Protein AF-0000000080384161 (afdb_homodimer)

Solvent-accessible surface area (backbone atoms only — not comparable to full-atom values): 14374 Å² total; per-residue (Å²): 112,65,66,37,54,42,48,25,54,22,51,51,21,43,42,47,21,49,26,33,59,56,46,48,35,52,51,49,22,56,41,52,68,46,85,49,68,69,53,42,54,48,43,41,50,53,46,50,50,42,45,64,69,40,24,46,54,19,44,53,45,25,50,54,30,48,52,51,49,39,71,76,42,58,71,51,76,77,35,58,31,48,53,53,39,50,52,51,51,53,52,49,50,50,50,53,50,51,50,52,52,50,51,52,32,50,62,69,69,61,67,84,67,54,36,68,58,29,55,60,60,41,45,51,60,56,54,48,50,52,53,41,40,40,33,73,55,54,46,85,80,112,65,67,37,54,42,49,24,53,23,50,51,21,43,42,47,21,47,26,34,59,55,45,48,36,51,51,48,22,53,42,52,67,48,86,49,70,68,53,41,54,49,44,40,51,53,48,51,49,43,46,64,68,40,23,47,54,20,46,52,45,25,50,55,31,48,53,51,49,39,70,76,42,58,72,52,76,78,36,58,29,49,54,54,38,51,52,50,52,53,53,50,51,50,50,54,51,50,50,52,52,50,51,53,33,50,64,67,72,60,66,84,66,54,36,67,58,30,55,58,59,41,46,50,58,56,53,49,50,51,52,41,39,40,32,74,55,55,46,87,82

Structure (mmCIF, N/CA/C/O backbone):
data_AF-0000000080384161-model_v1
#
loop_
_entity.id
_entity.type
_entity.pdbx_description
1 polymer 'Protoporphyrinogen IX oxidase'
#
loop_
_atom_site.group_PDB
_atom_site.id
_atom_site.type_symbol
_atom_site.label_atom_id
_atom_site.label_alt_id
_atom_site.label_comp_id
_atom_site.label_asym_id
_atom_site.label_entity_id
_atom_site.label_seq_id
_atom_site.pdbx_PDB_ins_code
_atom_site.Cartn_x
_atom_site.Cartn_y
_atom_site.Cartn_z
_atom_site.occupancy
_atom_site.B_iso_or_equiv
_atom_site.auth_seq_id
_atom_site.auth_comp_id
_atom_site.auth_asym_id
_atom_site.auth_atom_id
_atom_site.pdbx_PDB_model_num
ATOM 1 N N . MET A 1 1 ? 0.208 -16.938 -21.891 1 91.38 1 MET A N 1
ATOM 2 C CA . MET A 1 1 ? 1.104 -15.828 -21.594 1 91.38 1 MET A CA 1
ATOM 3 C C . MET A 1 1 ? 0.316 -14.586 -21.172 1 91.38 1 MET A C 1
ATOM 5 O O . MET A 1 1 ? 0.666 -13.922 -20.203 1 91.38 1 MET A O 1
ATOM 9 N N . LEU A 1 2 ? -0.81 -14.398 -21.828 1 96.75 2 LEU A N 1
ATOM 10 C CA . LEU A 1 2 ? -1.633 -13.227 -21.547 1 96.75 2 LEU A CA 1
ATOM 11 C C . LEU A 1 2 ? -2.162 -13.273 -20.109 1 96.75 2 LEU A C 1
ATOM 13 O O . LEU A 1 2 ? -2.168 -12.25 -19.422 1 96.75 2 LEU A O 1
ATOM 17 N N . TYR A 1 3 ? -2.604 -14.398 -19.641 1 98.12 3 TYR A N 1
ATOM 18 C CA . TYR A 1 3 ? -3.133 -14.555 -18.297 1 98.12 3 TYR A CA 1
ATOM 19 C C . TYR A 1 3 ? -2.131 -14.062 -17.25 1 98.12 3 TYR A C 1
ATOM 21 O O . TYR A 1 3 ? -2.494 -13.32 -16.328 1 98.12 3 TYR A O 1
ATOM 29 N N . LEU A 1 4 ? -0.89 -14.375 -17.391 1 98.31 4 LEU A N 1
ATOM 30 C CA . LEU A 1 4 ? 0.129 -14.023 -16.422 1 98.31 4 LEU A CA 1
ATOM 31 C C . LEU A 1 4 ? 0.395 -12.516 -16.422 1 98.31 4 LEU A C 1
ATOM 33 O O . LEU A 1 4 ? 0.64 -11.922 -15.375 1 98.31 4 LEU A O 1
ATOM 37 N N . TRP A 1 5 ? 0.35 -11.945 -17.594 1 98.44 5 TRP A N 1
ATOM 38 C CA . TRP A 1 5 ? 0.55 -10.5 -17.703 1 98.44 5 TRP A CA 1
ATOM 39 C C . TRP A 1 5 ? -0.597 -9.742 -17.031 1 98.44 5 TRP A C 1
ATOM 41 O O . TRP A 1 5 ? -0.373 -8.766 -16.312 1 98.44 5 TRP A O 1
ATOM 51 N N . ILE A 1 6 ? -1.819 -10.172 -17.281 1 98.81 6 ILE A N 1
ATOM 52 C CA . ILE A 1 6 ? -2.975 -9.539 -16.672 1 98.81 6 ILE A CA 1
ATOM 53 C C . ILE A 1 6 ? -2.947 -9.766 -15.156 1 98.81 6 ILE A C 1
ATOM 55 O O . ILE A 1 6 ? -3.303 -8.883 -14.383 1 98.81 6 ILE A O 1
ATOM 59 N N . LYS A 1 7 ? -2.5 -10.953 -14.75 1 98.81 7 LYS A N 1
ATOM 60 C CA . LYS A 1 7 ? -2.355 -11.25 -13.328 1 98.81 7 LYS A CA 1
ATOM 61 C C . LYS A 1 7 ? -1.356 -10.305 -12.672 1 98.81 7 LYS A C 1
ATOM 63 O O . LYS A 1 7 ? -1.607 -9.797 -11.578 1 98.81 7 LYS A O 1
ATOM 68 N N . ALA A 1 8 ? -0.26 -10.07 -13.344 1 98.81 8 ALA A N 1
ATOM 69 C CA . ALA A 1 8 ? 0.738 -9.141 -12.812 1 98.81 8 ALA A CA 1
ATOM 70 C C . ALA A 1 8 ? 0.154 -7.742 -12.648 1 98.81 8 ALA A C 1
ATOM 72 O O . ALA A 1 8 ? 0.325 -7.105 -11.609 1 98.81 8 ALA A O 1
ATOM 73 N N . LEU A 1 9 ? -0.537 -7.273 -13.656 1 98.88 9 LEU A N 1
ATOM 74 C CA . LEU A 1 9 ? -1.128 -5.941 -13.609 1 98.88 9 LEU A CA 1
ATOM 75 C C . LEU A 1 9 ? -2.213 -5.871 -12.539 1 98.88 9 LEU A C 1
ATOM 77 O O . LEU A 1 9 ? -2.367 -4.844 -11.867 1 98.88 9 LEU A O 1
ATOM 81 N N . HIS A 1 10 ? -2.977 -7 -12.359 1 98.94 10 HIS A N 1
ATOM 82 C CA . HIS A 1 10 ? -3.967 -7.078 -11.289 1 98.94 10 HIS A CA 1
ATOM 83 C C . HIS A 1 10 ? -3.312 -6.945 -9.922 1 98.94 10 HIS A C 1
ATOM 85 O O . HIS A 1 10 ? -3.777 -6.176 -9.078 1 98.94 10 HIS A O 1
ATOM 91 N N . ILE A 1 11 ? -2.219 -7.582 -9.695 1 98.94 11 ILE A N 1
ATOM 92 C CA . ILE A 1 11 ? -1.526 -7.555 -8.414 1 98.94 11 ILE A CA 1
ATOM 93 C C . ILE A 1 11 ? -0.98 -6.156 -8.141 1 98.94 11 ILE A C 1
ATOM 95 O O . ILE A 1 11 ? -1.102 -5.637 -7.031 1 98.94 11 ILE A O 1
ATOM 99 N N . VAL A 1 12 ? -0.416 -5.531 -9.156 1 98.88 12 VAL A N 1
ATOM 100 C CA . VAL A 1 12 ? 0.081 -4.168 -9 1 98.88 12 VAL A CA 1
ATOM 101 C C . VAL A 1 12 ? -1.062 -3.244 -8.586 1 98.88 12 VAL A C 1
ATOM 103 O O . VAL A 1 12 ? -0.917 -2.443 -7.656 1 98.88 12 VAL A O 1
ATOM 106 N N . SER A 1 13 ? -2.209 -3.355 -9.289 1 98.88 13 SER A N 1
ATOM 107 C CA . SER A 1 13 ? -3.348 -2.494 -8.984 1 98.88 13 SER A CA 1
ATOM 108 C C . SER A 1 13 ? -3.877 -2.748 -7.578 1 98.88 13 SER A C 1
ATOM 110 O O . SER A 1 13 ? -4.297 -1.815 -6.891 1 98.88 13 SER A O 1
ATOM 112 N N . VAL A 1 14 ? -3.84 -4.027 -7.148 1 98.88 14 VAL A N 1
ATOM 113 C CA . VAL A 1 14 ? -4.293 -4.375 -5.805 1 98.88 14 VAL A CA 1
ATOM 114 C C . VAL A 1 14 ? -3.369 -3.742 -4.77 1 98.88 14 VAL A C 1
ATOM 116 O O . VAL A 1 14 ? -3.836 -3.189 -3.77 1 98.88 14 VAL A O 1
ATOM 119 N N . VAL A 1 15 ? -2.082 -3.777 -4.973 1 98.81 15 VAL A N 1
ATOM 120 C CA . VAL A 1 15 ? -1.129 -3.191 -4.039 1 98.81 15 VAL A CA 1
ATOM 121 C C . VAL A 1 15 ? -1.359 -1.685 -3.939 1 98.81 15 VAL A C 1
ATOM 123 O O . VAL A 1 15 ? -1.369 -1.121 -2.844 1 98.81 15 VAL A O 1
ATOM 126 N N . CYS A 1 16 ? -1.589 -1.049 -5.074 1 98.69 16 CYS A N 1
ATOM 127 C CA . CYS A 1 16 ? -1.845 0.387 -5.082 1 98.69 16 CYS A CA 1
ATOM 128 C C . CYS A 1 16 ? -3.154 0.709 -4.371 1 98.69 16 CYS A C 1
ATOM 130 O O . CYS A 1 16 ? -3.238 1.689 -3.629 1 98.69 16 CYS A O 1
ATOM 132 N N . TRP A 1 17 ? -4.156 -0.101 -4.621 1 98.88 17 TRP A N 1
ATOM 133 C CA . TRP A 1 17 ? -5.438 0.104 -3.955 1 98.88 17 TRP A CA 1
ATOM 134 C C . TRP A 1 17 ? -5.289 -0.016 -2.441 1 98.88 17 TRP A C 1
ATOM 136 O O . TRP A 1 17 ? -5.766 0.843 -1.694 1 98.88 17 TRP A O 1
ATOM 146 N N . PHE A 1 18 ? -4.594 -0.984 -1.96 1 98.88 18 PHE A N 1
ATOM 147 C CA . PHE A 1 18 ? -4.422 -1.194 -0.528 1 98.88 18 PHE A CA 1
ATOM 148 C C . PHE A 1 18 ? -3.553 -0.099 0.08 1 98.88 18 PHE A C 1
ATOM 150 O O . PHE A 1 18 ? -3.75 0.288 1.233 1 98.88 18 PHE A O 1
ATOM 157 N N . ALA A 1 19 ? -2.586 0.418 -0.711 1 98.38 19 ALA A N 1
ATOM 158 C CA . ALA A 1 19 ? -1.813 1.556 -0.216 1 98.38 19 ALA A CA 1
ATOM 159 C C . ALA A 1 19 ? -2.729 2.721 0.152 1 98.38 19 ALA A C 1
ATOM 161 O O . ALA A 1 19 ? -2.561 3.34 1.206 1 98.38 19 ALA A O 1
ATOM 162 N N . GLY A 1 20 ? -3.693 2.947 -0.729 1 98.62 20 GLY A N 1
ATOM 163 C CA . GLY A 1 20 ? -4.664 3.986 -0.426 1 98.62 20 GLY A CA 1
ATOM 164 C C . GLY A 1 20 ? -5.566 3.639 0.744 1 98.62 20 GLY A C 1
ATOM 165 O O . GLY A 1 20 ? -5.855 4.492 1.585 1 98.62 20 GLY A O 1
ATOM 166 N N . LEU A 1 21 ? -5.969 2.441 0.828 1 98.81 21 LEU A N 1
ATOM 167 C CA . LEU A 1 21 ? -6.902 1.981 1.853 1 98.81 21 LEU A CA 1
ATOM 168 C C . LEU A 1 21 ? -6.25 2.004 3.23 1 98.81 21 LEU A C 1
ATOM 170 O O . LEU A 1 21 ? -6.934 2.146 4.246 1 98.81 21 LEU A O 1
ATOM 174 N N . PHE A 1 22 ? -4.945 1.861 3.25 1 98.69 22 PHE A N 1
ATOM 175 C CA . PHE A 1 22 ? -4.219 1.944 4.512 1 98.69 22 PHE A CA 1
ATOM 176 C C . PHE A 1 22 ? -3.93 3.395 4.875 1 98.69 22 PHE A C 1
ATOM 178 O O . PHE A 1 22 ? -3.957 3.762 6.051 1 98.69 22 PHE A O 1
ATOM 185 N N . TYR A 1 23 ? -3.717 4.188 3.893 1 98.75 23 TYR A N 1
ATOM 186 C CA . TYR A 1 23 ? -3.266 5.566 4.059 1 98.75 23 TYR A CA 1
ATOM 187 C C . TYR A 1 23 ? -4.422 6.473 4.461 1 98.75 23 TYR A C 1
ATOM 189 O O . TYR A 1 23 ? -4.309 7.25 5.41 1 98.75 23 TYR A O 1
ATOM 197 N N . LEU A 1 24 ? -5.535 6.348 3.875 1 98.88 24 LEU A N 1
ATOM 198 C CA . LEU A 1 24 ? -6.617 7.32 4 1 98.88 24 LEU A CA 1
ATOM 199 C C . LEU A 1 24 ? -7.176 7.328 5.418 1 98.88 24 LEU A C 1
ATOM 201 O O . LEU A 1 24 ? -7.273 8.383 6.047 1 98.88 24 LEU A O 1
ATOM 205 N N . PRO A 1 25 ? -7.516 6.184 5.977 1 98.75 25 PRO A N 1
ATOM 206 C CA . PRO A 1 25 ? -8.039 6.23 7.348 1 98.75 25 PRO A CA 1
ATOM 207 C C . PRO A 1 25 ? -7.008 6.738 8.352 1 98.75 25 PRO A C 1
ATOM 209 O O . PRO A 1 25 ? -7.375 7.309 9.383 1 98.75 25 PRO A O 1
ATOM 212 N N . ARG A 1 26 ? -5.785 6.539 8.07 1 98.62 26 ARG A N 1
ATOM 213 C CA . ARG A 1 26 ? -4.758 7.105 8.938 1 98.62 26 ARG A CA 1
ATOM 214 C C . ARG A 1 26 ? -4.77 8.625 8.883 1 98.62 26 ARG A C 1
ATOM 216 O O . ARG A 1 26 ? -4.543 9.289 9.898 1 98.62 26 ARG A O 1
ATOM 223 N N . LEU A 1 27 ? -4.977 9.148 7.711 1 98.81 27 LEU A N 1
ATOM 224 C CA . LEU A 1 27 ? -5.156 10.594 7.617 1 98.81 27 LEU A CA 1
ATOM 225 C C . LEU A 1 27 ? -6.355 11.039 8.445 1 98.81 27 LEU A C 1
ATOM 227 O O . LEU A 1 27 ? -6.316 12.102 9.078 1 98.81 27 LEU A O 1
ATOM 231 N N . PHE A 1 28 ? -7.434 10.234 8.43 1 98.88 28 PHE A N 1
ATOM 232 C CA . PHE A 1 28 ? -8.602 10.562 9.234 1 98.88 28 PHE A CA 1
ATOM 233 C C . PHE A 1 28 ? -8.242 10.672 10.711 1 98.88 28 PHE A C 1
ATOM 235 O O . PHE A 1 28 ? -8.758 11.531 11.422 1 98.88 28 PHE A O 1
ATOM 242 N N . VAL A 1 29 ? -7.398 9.812 11.156 1 98.75 29 VAL A N 1
ATOM 243 C CA . VAL A 1 29 ? -6.961 9.82 12.555 1 98.75 29 VAL A CA 1
ATOM 244 C C . VAL A 1 29 ? -6.344 11.18 12.891 1 98.75 29 VAL A C 1
ATOM 246 O O . VAL A 1 29 ? -6.758 11.836 13.844 1 98.75 29 VAL A O 1
ATOM 249 N N . TYR A 1 30 ? -5.426 11.617 12.07 1 98.5 30 TYR A N 1
ATOM 250 C CA . TYR A 1 30 ? -4.719 12.859 12.344 1 98.5 30 TYR A CA 1
ATOM 251 C C . TYR A 1 30 ? -5.637 14.062 12.133 1 98.5 30 TYR A C 1
ATOM 253 O O . TYR A 1 30 ? -5.523 15.062 12.844 1 98.5 30 TYR A O 1
ATOM 261 N N . HIS A 1 31 ? -6.465 13.922 11.156 1 98.56 31 HIS A N 1
ATOM 262 C CA . HIS A 1 31 ? -7.449 14.969 10.938 1 98.56 31 HIS A CA 1
ATOM 263 C C . HIS A 1 31 ? -8.359 15.141 12.148 1 98.56 31 HIS A C 1
ATOM 265 O O . HIS A 1 31 ? -8.633 16.266 12.578 1 98.56 31 HIS A O 1
ATOM 271 N N . ALA A 1 32 ? -8.766 14.125 12.727 1 98.38 32 ALA A N 1
ATOM 272 C CA . ALA A 1 32 ? -9.648 14.141 13.891 1 98.38 32 ALA A CA 1
ATOM 273 C C . ALA A 1 32 ? -8.93 14.688 15.117 1 98.38 32 ALA A C 1
ATOM 275 O O . ALA A 1 32 ? -9.57 15.211 16.031 1 98.38 32 ALA A O 1
ATOM 276 N N . GLN A 1 33 ? -7.629 14.57 15.109 1 97.62 33 GLN A N 1
ATOM 277 C CA . GLN A 1 33 ? -6.828 15.062 16.219 1 97.62 33 GLN A CA 1
ATOM 278 C C . GLN A 1 33 ? -6.531 16.547 16.062 1 97.62 33 GLN A C 1
ATOM 280 O O . GLN A 1 33 ? -6.039 17.188 17 1 97.62 33 GLN A O 1
ATOM 285 N N . SER A 1 34 ? -6.777 17.047 14.906 1 95.94 34 SER A N 1
ATOM 286 C CA . SER A 1 34 ? -6.398 18.422 14.602 1 95.94 34 SER A CA 1
ATOM 287 C C . SER A 1 34 ? -7.438 19.422 15.117 1 95.94 34 SER A C 1
ATOM 289 O O . SER A 1 34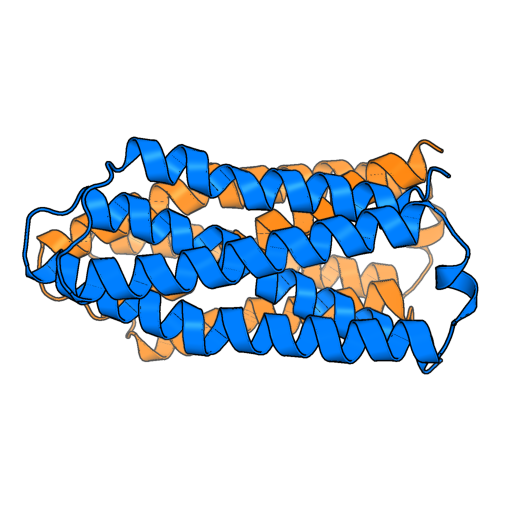 ? -8.641 19.219 14.922 1 95.94 34 SER A O 1
ATOM 291 N N . GLU A 1 35 ? -6.93 20.484 15.727 1 93.19 35 GLU A N 1
ATOM 292 C CA . GLU A 1 35 ? -7.82 21.531 16.25 1 93.19 35 GLU A CA 1
ATOM 293 C C . GLU A 1 35 ? -7.637 22.844 15.484 1 93.19 35 GLU A C 1
ATOM 295 O O . GLU A 1 35 ? -8.477 23.734 15.57 1 93.19 35 GLU A O 1
ATOM 300 N N . ASP A 1 36 ? -6.605 22.906 14.773 1 94.94 36 ASP A N 1
ATOM 301 C CA . ASP A 1 36 ? -6.312 24.141 14.047 1 94.94 36 ASP A CA 1
ATOM 302 C C . ASP A 1 36 ? -6.824 24.062 12.609 1 94.94 36 ASP A C 1
ATOM 304 O O . ASP A 1 36 ? -6.824 22.984 12 1 94.94 36 ASP A O 1
ATOM 308 N N . THR A 1 37 ? -7.141 25.234 12.031 1 95.19 37 THR A N 1
ATOM 309 C CA . THR A 1 37 ? -7.754 25.312 10.719 1 95.19 37 THR A CA 1
ATOM 310 C C . THR A 1 37 ? -6.758 24.938 9.625 1 95.19 37 THR A C 1
ATOM 312 O O . THR A 1 37 ? -7.117 24.266 8.656 1 95.19 37 THR A O 1
ATOM 315 N N . VAL A 1 38 ? -5.547 25.297 9.797 1 95.31 38 VAL A N 1
ATOM 316 C CA . VAL A 1 38 ? -4.523 25.047 8.781 1 95.31 38 VAL A CA 1
ATOM 317 C C . VAL A 1 38 ? -4.336 23.547 8.586 1 95.31 38 VAL A C 1
ATOM 319 O O . VAL A 1 38 ? -4.293 23.078 7.445 1 95.31 38 VAL A O 1
ATOM 322 N N . SER A 1 39 ? -4.246 22.812 9.664 1 95.81 39 SER A N 1
ATOM 323 C CA . SER A 1 39 ? -4.094 21.359 9.578 1 95.81 39 SER A CA 1
ATOM 324 C C . SER A 1 39 ? -5.324 20.703 8.953 1 95.81 39 SER A C 1
ATOM 326 O O . SER A 1 39 ? -5.203 19.828 8.094 1 95.81 39 SER A O 1
ATOM 328 N N . ARG A 1 40 ? -6.469 21.188 9.375 1 97.44 40 ARG A N 1
ATOM 329 C CA . ARG A 1 40 ? -7.715 20.609 8.898 1 97.44 40 ARG A CA 1
ATOM 330 C C . ARG A 1 40 ? -7.867 20.797 7.391 1 97.44 40 ARG A C 1
ATOM 332 O O . ARG A 1 40 ? -8.258 19.875 6.676 1 97.44 40 ARG A O 1
ATOM 339 N N . GLU A 1 41 ? -7.59 21.906 6.922 1 96.81 41 GLU A N 1
ATOM 340 C CA . GLU A 1 41 ? -7.684 22.188 5.492 1 96.81 41 GLU A CA 1
ATOM 341 C C . GLU A 1 41 ? -6.66 21.375 4.699 1 96.81 41 GLU A C 1
ATOM 343 O O . GLU A 1 41 ? -6.965 20.875 3.617 1 96.81 41 GLU A O 1
ATOM 348 N N . ARG A 1 42 ? -5.512 21.25 5.254 1 96.94 42 ARG A N 1
ATOM 349 C CA . ARG A 1 42 ? -4.457 20.469 4.609 1 96.94 42 ARG A CA 1
ATOM 350 C C . ARG A 1 42 ? -4.852 19 4.496 1 96.94 42 ARG A C 1
ATOM 352 O O . ARG A 1 42 ? -4.707 18.406 3.434 1 96.94 42 ARG A O 1
ATOM 359 N N . PHE A 1 43 ? -5.359 18.469 5.574 1 98.44 43 PHE A N 1
ATOM 360 C CA . PHE A 1 43 ? -5.766 17.078 5.555 1 98.44 43 PHE A CA 1
ATOM 361 C C . PHE A 1 43 ? -6.918 16.859 4.586 1 98.44 43 PHE A C 1
ATOM 363 O O . PHE A 1 43 ? -6.98 15.828 3.904 1 98.44 43 PHE A O 1
ATOM 370 N N . ALA A 1 44 ? -7.832 17.781 4.496 1 98.69 44 ALA A N 1
ATOM 371 C CA . ALA A 1 44 ? -8.93 17.656 3.543 1 98.69 44 ALA A CA 1
ATOM 372 C C . ALA A 1 44 ? -8.406 17.562 2.113 1 98.69 44 ALA A C 1
ATOM 374 O O . ALA A 1 44 ? -8.898 16.75 1.323 1 98.69 44 ALA A O 1
ATOM 375 N N . VAL A 1 45 ? -7.422 18.328 1.813 1 98.31 45 VAL A N 1
ATOM 376 C CA . VAL A 1 45 ? -6.824 18.297 0.482 1 98.31 45 VAL A CA 1
ATOM 377 C C . VAL A 1 45 ? -6.113 16.969 0.256 1 98.31 45 VAL A C 1
ATOM 379 O O . VAL A 1 45 ? -6.293 16.328 -0.783 1 98.31 45 VAL A O 1
ATOM 382 N N . MET A 1 46 ? -5.32 16.578 1.239 1 98.56 46 MET A N 1
ATOM 383 C CA . MET A 1 46 ? -4.586 15.32 1.133 1 98.56 46 MET A CA 1
ATOM 384 C C . MET A 1 46 ? -5.539 14.148 0.922 1 98.56 46 MET A C 1
ATOM 386 O O . MET A 1 46 ? -5.297 13.297 0.069 1 98.56 46 MET A O 1
ATOM 390 N N . GLU A 1 47 ? -6.609 14.148 1.697 1 98.88 47 GLU A N 1
ATOM 391 C CA . GLU A 1 47 ? -7.582 13.062 1.643 1 98.88 47 GLU A CA 1
ATOM 392 C C . GLU A 1 47 ? -8.273 13.008 0.281 1 98.88 47 GLU A C 1
ATOM 394 O O . GLU A 1 47 ? -8.406 11.93 -0.31 1 98.88 47 GLU A O 1
ATOM 399 N N . ARG A 1 48 ? -8.656 14.117 -0.223 1 98.88 48 ARG A N 1
ATOM 400 C CA . ARG A 1 48 ? -9.344 14.188 -1.511 1 98.88 48 ARG A CA 1
ATOM 401 C C . ARG A 1 48 ? -8.422 13.734 -2.643 1 98.88 48 ARG A C 1
ATOM 403 O O . ARG A 1 48 ? -8.82 12.938 -3.496 1 98.88 48 ARG A O 1
ATOM 410 N N . LYS A 1 49 ? -7.227 14.211 -2.654 1 98.69 49 LYS A N 1
ATOM 411 C CA . LYS A 1 49 ? -6.277 13.859 -3.707 1 98.69 49 LYS A CA 1
ATOM 412 C C . LYS A 1 49 ? -5.949 12.367 -3.674 1 98.69 49 LYS A C 1
ATOM 414 O O . LYS A 1 49 ? -5.863 11.727 -4.723 1 98.69 49 LYS A O 1
ATOM 419 N N . LEU A 1 50 ? -5.793 11.867 -2.48 1 98.69 50 LEU A N 1
ATOM 420 C CA . LEU A 1 50 ? -5.5 10.445 -2.336 1 98.69 50 LEU A CA 1
ATOM 421 C C . LEU A 1 50 ? -6.668 9.594 -2.832 1 98.69 50 LEU A C 1
ATOM 423 O O . LEU A 1 50 ? -6.477 8.68 -3.637 1 98.69 50 LEU A O 1
ATOM 427 N N . TYR A 1 51 ? -7.891 9.898 -2.381 1 98.88 51 TYR A N 1
ATOM 428 C CA . TYR A 1 51 ? -9.078 9.109 -2.697 1 98.88 51 TYR A CA 1
ATOM 429 C C . TYR A 1 51 ? -9.359 9.125 -4.195 1 98.88 51 TYR A C 1
ATOM 431 O O . TYR A 1 51 ? -9.562 8.078 -4.805 1 98.88 51 TYR A O 1
ATOM 439 N N . ARG A 1 52 ? -9.289 10.273 -4.809 1 98.56 52 ARG A N 1
ATOM 440 C CA . ARG A 1 52 ? -9.68 10.438 -6.203 1 98.56 52 ARG A CA 1
ATOM 441 C C . ARG A 1 52 ? -8.523 10.117 -7.141 1 98.56 52 ARG A C 1
ATOM 443 O O . ARG A 1 52 ? -8.734 9.586 -8.234 1 98.56 52 ARG A O 1
ATOM 450 N N . GLY A 1 53 ? -7.359 10.43 -6.754 1 97.88 53 GLY A N 1
ATOM 451 C CA . GLY A 1 53 ? -6.207 10.352 -7.637 1 97.88 53 GLY A CA 1
ATOM 452 C C . GLY A 1 53 ? -5.523 9 -7.605 1 97.88 53 GLY A C 1
ATOM 453 O O . GLY A 1 53 ? -4.848 8.609 -8.562 1 97.88 53 GLY A O 1
ATOM 454 N N . ILE A 1 54 ? -5.676 8.281 -6.492 1 97.25 54 ILE A N 1
ATOM 455 C CA . ILE A 1 54 ? -4.93 7.031 -6.375 1 97.25 54 ILE A CA 1
ATOM 456 C C . ILE A 1 54 ? -5.879 5.891 -6.012 1 97.25 54 ILE A C 1
ATOM 458 O O . ILE A 1 54 ? -6.016 4.926 -6.766 1 97.25 54 ILE A O 1
ATOM 462 N N . MET A 1 55 ? -6.605 5.984 -4.926 1 98.56 55 MET A N 1
ATOM 463 C CA . MET A 1 55 ? -7.406 4.902 -4.359 1 98.56 55 MET A CA 1
ATOM 464 C C . MET A 1 55 ? -8.477 4.441 -5.34 1 98.56 55 MET A C 1
ATOM 466 O O . MET A 1 55 ? -8.594 3.25 -5.625 1 98.56 55 MET A O 1
ATOM 470 N N . THR A 1 56 ? -9.219 5.414 -5.906 1 98.88 56 THR A N 1
ATOM 471 C CA . THR A 1 56 ? -10.336 5.059 -6.777 1 98.88 56 THR A CA 1
ATOM 472 C C . THR A 1 56 ? -9.828 4.512 -8.109 1 98.88 56 THR A C 1
ATOM 474 O O . THR A 1 56 ? -10.273 3.459 -8.562 1 98.88 56 THR A O 1
ATOM 477 N N . PRO A 1 57 ? -8.875 5.16 -8.789 1 98.88 57 PRO A N 1
ATOM 478 C CA . PRO A 1 57 ? -8.367 4.562 -10.023 1 98.88 57 PRO A CA 1
ATOM 479 C C . PRO A 1 57 ? -7.758 3.18 -9.797 1 98.88 57 PRO A C 1
ATOM 481 O O . PRO A 1 57 ? -7.898 2.295 -10.648 1 98.88 57 PRO A O 1
ATOM 484 N N . ALA A 1 58 ? -7.098 2.975 -8.719 1 98.88 58 ALA A N 1
ATOM 485 C CA . ALA A 1 58 ? -6.512 1.668 -8.43 1 98.88 58 ALA A CA 1
ATOM 486 C C . ALA A 1 58 ? -7.598 0.618 -8.211 1 98.88 58 ALA A C 1
ATOM 488 O O . ALA A 1 58 ? -7.457 -0.529 -8.641 1 98.88 58 ALA A O 1
ATOM 489 N N . MET A 1 59 ? -8.68 0.996 -7.52 1 98.94 59 MET A N 1
ATOM 490 C CA . MET A 1 59 ? -9.812 0.091 -7.363 1 98.94 59 MET A CA 1
ATOM 491 C C . MET A 1 59 ? -10.367 -0.329 -8.719 1 98.94 59 MET A C 1
ATOM 493 O O . MET A 1 59 ? -10.578 -1.518 -8.969 1 98.94 59 MET A O 1
ATOM 497 N N . ILE A 1 60 ? -10.602 0.685 -9.555 1 98.94 60 ILE A N 1
ATOM 498 C CA . ILE A 1 60 ? -11.156 0.421 -10.883 1 98.94 60 ILE A CA 1
ATOM 499 C C . ILE A 1 60 ? -10.242 -0.521 -11.648 1 98.94 60 ILE A C 1
ATOM 501 O O . ILE A 1 60 ? -10.695 -1.502 -12.242 1 98.94 60 ILE A O 1
ATOM 505 N N . ALA A 1 61 ? -8.93 -0.248 -11.664 1 98.94 61 ALA A N 1
ATOM 506 C CA . ALA A 1 61 ? -7.969 -1.117 -12.336 1 98.94 61 ALA A CA 1
ATOM 507 C C . ALA A 1 61 ? -8.023 -2.535 -11.773 1 98.94 61 ALA A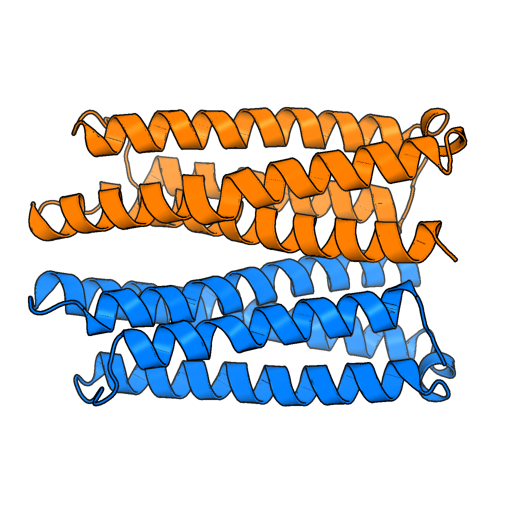 C 1
ATOM 509 O O . ALA A 1 61 ? -7.969 -3.51 -12.531 1 98.94 61 ALA A O 1
ATOM 510 N N . THR A 1 62 ? -8.125 -2.668 -10.461 1 98.94 62 THR A N 1
ATOM 511 C CA . THR A 1 62 ? -8.211 -3.971 -9.812 1 98.94 62 THR A CA 1
ATOM 512 C C . THR A 1 62 ? -9.406 -4.758 -10.336 1 98.94 62 THR A C 1
ATOM 514 O O . THR A 1 62 ? -9.281 -5.941 -10.672 1 98.94 62 THR A O 1
ATOM 517 N N . PHE A 1 63 ? -10.523 -4.094 -10.453 1 98.94 63 PHE A N 1
ATOM 518 C CA . PHE A 1 63 ? -11.734 -4.754 -10.945 1 98.94 63 PHE A CA 1
ATOM 519 C C . PHE A 1 63 ? -11.586 -5.121 -12.414 1 98.94 63 PHE A C 1
ATOM 521 O O . PHE A 1 63 ? -11.938 -6.234 -12.82 1 98.94 63 PHE A O 1
ATOM 528 N N . VAL A 1 64 ? -11.094 -4.168 -13.242 1 98.88 64 VAL A N 1
ATOM 529 C CA . VAL A 1 64 ? -10.938 -4.41 -14.672 1 98.88 64 VAL A CA 1
ATOM 530 C C . VAL A 1 64 ? -10.039 -5.629 -14.891 1 98.88 64 VAL A C 1
ATOM 532 O O . VAL A 1 64 ? -10.422 -6.566 -15.594 1 98.88 64 VAL A O 1
ATOM 535 N N . PHE A 1 65 ? -8.906 -5.68 -14.273 1 98.88 65 PHE A N 1
ATOM 536 C CA . PHE A 1 65 ? -7.98 -6.789 -14.477 1 98.88 65 PHE A CA 1
ATOM 537 C C . PHE A 1 65 ? -8.5 -8.055 -13.812 1 98.88 65 PHE A C 1
ATOM 539 O O . PHE A 1 65 ? -8.297 -9.164 -14.32 1 98.88 65 PHE A O 1
ATOM 546 N N . GLY A 1 66 ? -9.172 -7.953 -12.641 1 98.69 66 GLY A N 1
ATOM 547 C CA . GLY A 1 66 ? -9.758 -9.117 -11.992 1 98.69 66 GLY A CA 1
ATOM 548 C C . GLY A 1 66 ? -10.82 -9.797 -12.828 1 98.69 66 GLY A C 1
ATOM 549 O O . GLY A 1 66 ? -10.812 -11.016 -12.992 1 98.69 66 GLY A O 1
ATOM 550 N N . ILE A 1 67 ? -11.711 -8.992 -13.344 1 98.62 67 ILE A N 1
ATOM 551 C CA . ILE A 1 67 ? -12.766 -9.516 -14.203 1 98.62 67 ILE A CA 1
ATOM 552 C C . ILE A 1 67 ? -12.156 -10.133 -15.461 1 98.62 67 ILE A C 1
ATOM 554 O O . ILE A 1 67 ? -12.594 -11.195 -15.914 1 98.62 67 ILE A O 1
ATOM 558 N N . TRP A 1 68 ? -11.141 -9.422 -16.016 1 98.75 68 TRP A N 1
ATOM 559 C CA . TRP A 1 68 ? -10.438 -9.945 -17.188 1 98.75 68 TRP A CA 1
ATOM 560 C C . TRP A 1 68 ? -9.812 -11.305 -16.875 1 98.75 68 TRP A C 1
ATOM 562 O O . TRP A 1 68 ? -9.883 -12.227 -17.703 1 98.75 68 TRP A O 1
ATOM 572 N N . LEU A 1 69 ? -9.266 -11.57 -15.719 1 98.69 69 LEU A N 1
ATOM 573 C CA . LEU A 1 69 ? -8.688 -12.844 -15.312 1 98.69 69 LEU A CA 1
ATOM 574 C C . LEU A 1 69 ? -9.75 -13.938 -15.234 1 98.69 69 LEU A C 1
ATOM 576 O O . LEU A 1 69 ? -9.516 -15.07 -15.664 1 98.69 69 LEU A O 1
ATOM 580 N N . ILE A 1 70 ? -10.883 -13.602 -14.703 1 98.12 70 ILE A N 1
ATOM 581 C CA . ILE A 1 70 ? -11.977 -14.555 -14.602 1 98.12 70 ILE A CA 1
ATOM 582 C C . ILE A 1 70 ? -12.445 -14.953 -16 1 98.12 70 ILE A C 1
ATOM 584 O O . ILE A 1 70 ? -12.734 -16.125 -16.25 1 98.12 70 ILE A O 1
ATOM 588 N N . ALA A 1 71 ? -12.508 -13.969 -16.906 1 98.38 71 ALA A N 1
ATOM 589 C CA . ALA A 1 71 ? -12.906 -14.242 -18.281 1 98.38 71 ALA A CA 1
ATOM 590 C C . ALA A 1 71 ? -11.914 -15.188 -18.969 1 98.38 71 ALA A C 1
ATOM 592 O O . ALA A 1 71 ? -12.305 -16.031 -19.781 1 98.38 71 ALA A O 1
ATOM 593 N N . LEU A 1 72 ? -10.672 -15.016 -18.672 1 97.81 72 LEU A N 1
ATOM 594 C CA . LEU A 1 72 ? -9.633 -15.844 -19.281 1 97.81 72 LEU A CA 1
ATOM 595 C C . LEU A 1 72 ? -9.609 -17.234 -18.641 1 97.81 72 LEU A C 1
ATOM 597 O O . LEU A 1 72 ? -9.148 -18.188 -19.25 1 97.81 72 LEU A O 1
ATOM 601 N N . SER A 1 73 ? -10.062 -17.359 -17.406 1 97.12 73 SER A N 1
ATOM 602 C CA . SER A 1 73 ? -10.094 -18.625 -16.688 1 97.12 73 SER A CA 1
ATOM 603 C C . SER A 1 73 ? -11.383 -18.766 -15.875 1 97.12 73 SER A C 1
ATOM 605 O O . SER A 1 73 ? -11.344 -18.797 -14.641 1 97.12 73 SER A O 1
ATOM 607 N N . PRO A 1 74 ? -12.469 -19.016 -16.562 1 96.56 74 PRO A N 1
ATOM 608 C CA . PRO A 1 74 ? -13.773 -19.031 -15.906 1 96.56 74 PRO A CA 1
ATOM 609 C C . PRO A 1 74 ? -13.898 -20.172 -14.883 1 96.56 74 PRO A C 1
ATOM 611 O O . PRO A 1 74 ? -14.758 -20.109 -14 1 96.56 74 PRO A O 1
ATOM 614 N N . GLY A 1 75 ? -13.109 -21.188 -14.93 1 94.69 75 GLY A N 1
ATOM 615 C CA . GLY A 1 75 ? -13.109 -22.312 -14 1 94.69 75 GLY A CA 1
ATOM 616 C C . GLY A 1 75 ? -12.891 -21.891 -12.562 1 94.69 75 GLY A C 1
ATOM 617 O O . GLY A 1 75 ? -13.289 -22.594 -11.633 1 94.69 75 GLY A O 1
ATOM 618 N N . TRP A 1 76 ? -12.227 -20.797 -12.375 1 93.56 76 TRP A N 1
ATOM 619 C CA . TRP A 1 76 ? -12 -20.297 -11.023 1 93.56 76 TRP A CA 1
ATOM 620 C C . TRP A 1 76 ? -13.32 -20.047 -10.305 1 93.56 76 TRP A C 1
ATOM 622 O O . TRP A 1 76 ? -13.398 -20.156 -9.078 1 93.56 76 TRP A O 1
ATOM 632 N N . MET A 1 77 ? -14.398 -19.781 -11.023 1 95.94 77 MET A N 1
ATOM 633 C CA . MET A 1 77 ? -15.68 -19.438 -10.422 1 95.94 77 MET A CA 1
ATOM 634 C C . MET A 1 77 ? -16.359 -20.672 -9.836 1 95.94 77 MET A C 1
ATOM 636 O O . MET A 1 77 ? -17.359 -20.547 -9.109 1 95.94 77 MET A O 1
ATOM 640 N N . SER A 1 78 ? -15.844 -21.812 -10.047 1 96.31 78 SER A N 1
ATOM 641 C CA . SER A 1 78 ? -16.406 -23.031 -9.484 1 96.31 78 SER A CA 1
ATOM 642 C C . SER A 1 78 ? -15.742 -23.391 -8.148 1 96.31 78 SER A C 1
ATOM 644 O O . SER A 1 78 ? -16.141 -24.344 -7.492 1 96.31 78 SER A O 1
ATOM 646 N N . GLN A 1 79 ? -14.805 -22.594 -7.746 1 96.56 79 GLN A N 1
ATOM 647 C CA . GLN A 1 79 ? -14.039 -22.875 -6.539 1 96.56 79 GLN A CA 1
ATOM 648 C C . GLN A 1 79 ? -14.555 -22.062 -5.352 1 96.56 79 GLN A C 1
ATOM 650 O O . GLN A 1 79 ? -14.844 -20.875 -5.48 1 96.56 79 GLN A O 1
ATOM 655 N N . GLY A 1 80 ? -14.664 -22.625 -4.199 1 97.5 80 GLY A N 1
ATOM 656 C CA . GLY A 1 80 ? -15.164 -21.969 -2.998 1 97.5 80 GLY A CA 1
ATOM 657 C C . GLY A 1 80 ? -14.312 -20.797 -2.555 1 97.5 80 GLY A C 1
ATOM 658 O O . GLY A 1 80 ? -14.836 -19.75 -2.174 1 97.5 80 GLY A O 1
ATOM 659 N N . TRP A 1 81 ? -12.969 -21.016 -2.551 1 97.5 81 TRP A N 1
ATOM 660 C CA . TRP A 1 81 ? -12.078 -19.938 -2.113 1 97.5 81 TRP A CA 1
ATOM 661 C C . TRP A 1 81 ? -12.266 -18.688 -2.969 1 97.5 81 TRP A C 1
ATOM 663 O O . TRP A 1 81 ? -12.125 -17.562 -2.479 1 97.5 81 TRP A O 1
ATOM 673 N N . MET A 1 82 ? -12.562 -18.812 -4.266 1 98.06 82 MET A N 1
ATOM 674 C CA . MET A 1 82 ? -12.805 -17.672 -5.148 1 98.06 82 MET A CA 1
ATOM 675 C C . MET A 1 82 ? -14.062 -16.922 -4.734 1 98.06 82 MET A C 1
ATOM 677 O O . MET A 1 82 ? -14.07 -15.688 -4.699 1 98.06 82 MET A O 1
ATOM 681 N N . HIS A 1 83 ? -15.109 -17.625 -4.348 1 98.44 83 HIS A N 1
ATOM 682 C CA . HIS A 1 83 ? -16.3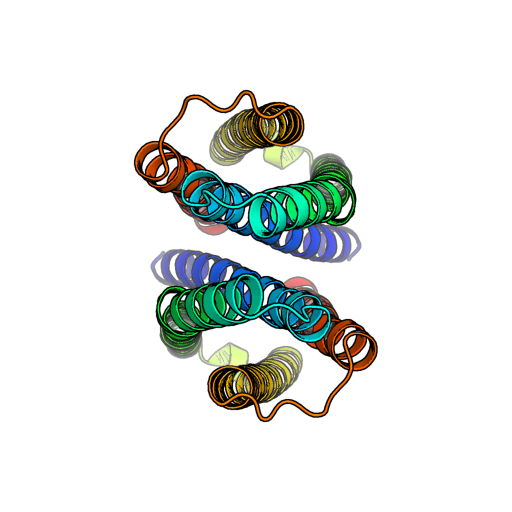28 -16.984 -3.875 1 98.44 83 HIS A CA 1
ATOM 683 C C . HIS A 1 83 ? -16.078 -16.219 -2.576 1 98.44 83 HIS A C 1
ATOM 685 O O . HIS A 1 83 ? -16.594 -15.109 -2.395 1 98.44 83 HIS A O 1
ATOM 691 N N . ALA A 1 84 ? -15.383 -16.844 -1.706 1 98.56 84 ALA A N 1
ATOM 692 C CA . ALA A 1 84 ? -15.047 -16.172 -0.449 1 98.56 84 ALA A CA 1
ATOM 693 C C . ALA A 1 84 ? -14.242 -14.906 -0.697 1 98.56 84 ALA A C 1
ATOM 695 O O . ALA A 1 84 ? -14.531 -13.859 -0.117 1 98.56 84 ALA A O 1
ATOM 696 N N . LYS A 1 85 ? -13.281 -15.094 -1.573 1 98.62 85 LYS A N 1
ATOM 697 C CA . LYS A 1 85 ? -12.461 -13.93 -1.9 1 98.62 85 LYS A CA 1
ATOM 698 C C . LYS A 1 85 ? -13.297 -12.812 -2.512 1 98.62 85 LYS A C 1
ATOM 700 O O . LYS A 1 85 ? -13.172 -11.648 -2.127 1 98.62 85 LYS A O 1
ATOM 705 N N . LEU A 1 86 ? -14.141 -13.109 -3.41 1 98.44 86 LEU A N 1
ATOM 706 C CA . LEU A 1 86 ? -14.961 -12.102 -4.074 1 98.44 86 LEU A CA 1
ATOM 707 C C . LEU A 1 86 ? -15.906 -11.43 -3.082 1 98.44 86 LEU A C 1
ATOM 709 O O . LEU A 1 86 ? -16.156 -10.227 -3.176 1 98.44 86 LEU A O 1
ATOM 713 N N . THR A 1 87 ? -16.453 -12.133 -2.158 1 98.75 87 THR A N 1
ATOM 714 C CA . THR A 1 87 ? -17.297 -11.555 -1.115 1 98.75 87 THR A CA 1
ATOM 715 C C . THR A 1 87 ? -16.516 -10.523 -0.304 1 98.75 87 THR A C 1
ATOM 717 O O . THR A 1 87 ? -17.016 -9.422 -0.052 1 98.75 87 THR A O 1
ATOM 720 N N . LEU A 1 88 ? -15.273 -10.875 0.05 1 98.81 88 LEU A N 1
ATOM 721 C CA . LEU A 1 88 ? -14.438 -9.953 0.808 1 98.81 88 LEU A CA 1
ATOM 722 C C . LEU A 1 88 ? -14.102 -8.711 -0.018 1 98.81 88 LEU A C 1
ATOM 724 O O . LEU A 1 88 ? -14.031 -7.605 0.52 1 98.81 88 LEU A O 1
ATOM 728 N N . VAL A 1 89 ? -13.914 -8.914 -1.334 1 98.75 89 VAL A N 1
ATOM 729 C CA . VAL A 1 89 ? -13.625 -7.789 -2.221 1 98.75 89 VAL A CA 1
ATOM 730 C C . VAL A 1 89 ? -14.836 -6.863 -2.289 1 98.75 89 VAL A C 1
ATOM 732 O O . VAL A 1 89 ? -14.688 -5.641 -2.318 1 98.75 89 VAL A O 1
ATOM 735 N N . ILE A 1 90 ? -16.062 -7.363 -2.297 1 98.62 90 ILE A N 1
ATOM 736 C CA . ILE A 1 90 ? -17.281 -6.559 -2.293 1 98.62 90 ILE A CA 1
ATOM 737 C C . ILE A 1 90 ? -17.375 -5.773 -0.985 1 98.62 90 ILE A C 1
ATOM 739 O O . ILE A 1 90 ? -17.703 -4.582 -0.989 1 98.62 90 ILE A O 1
ATOM 743 N N . LEU A 1 91 ? -17.078 -6.422 0.136 1 98.81 91 LEU A N 1
ATOM 744 C CA . LEU A 1 91 ? -17.078 -5.746 1.429 1 98.81 91 LEU A CA 1
ATOM 745 C C . LEU A 1 91 ? -16.016 -4.645 1.462 1 98.81 91 LEU A C 1
ATOM 747 O O . LEU A 1 91 ? -16.281 -3.555 1.979 1 98.81 91 LEU A O 1
ATOM 751 N N . LEU A 1 92 ? -14.883 -4.957 0.904 1 98.88 92 LEU A N 1
ATOM 752 C CA . LEU A 1 92 ? -13.805 -3.973 0.83 1 98.88 92 LEU A CA 1
ATOM 753 C C . LEU A 1 92 ? -14.227 -2.773 -0.016 1 98.88 92 LEU A C 1
ATOM 755 O O . LEU A 1 92 ? -13.859 -1.636 0.29 1 98.88 92 LEU A O 1
ATOM 759 N N . THR A 1 93 ? -14.93 -3.021 -1.079 1 98.88 93 THR A N 1
ATOM 760 C CA . THR A 1 93 ? -15.453 -1.953 -1.924 1 98.88 93 THR A CA 1
ATOM 761 C C . THR A 1 93 ? -16.422 -1.073 -1.145 1 98.88 93 THR A C 1
ATOM 763 O O . THR A 1 93 ? -16.406 0.152 -1.282 1 98.88 93 THR A O 1
ATOM 766 N N . GLY A 1 94 ? -17.297 -1.709 -0.388 1 98.88 94 GLY A N 1
ATOM 767 C CA . GLY A 1 94 ? -18.141 -0.934 0.516 1 98.88 94 GLY A CA 1
ATOM 768 C C . GLY A 1 94 ? -17.328 -0.053 1.458 1 98.88 94 GLY A C 1
ATOM 769 O O . GLY A 1 94 ? -17.656 1.122 1.643 1 98.88 94 GLY A O 1
ATOM 770 N N . TYR A 1 95 ? -16.328 -0.655 2.059 1 98.94 95 TYR A N 1
ATOM 771 C CA . TYR A 1 95 ? -15.43 0.089 2.93 1 98.94 95 TYR A CA 1
ATOM 772 C C . TYR A 1 95 ? -14.82 1.279 2.197 1 98.94 95 TYR A C 1
ATOM 774 O O . TYR A 1 95 ? -14.734 2.379 2.75 1 98.94 95 TYR A O 1
ATOM 782 N N . HIS A 1 96 ? -14.352 1.092 0.951 1 98.88 96 HIS A N 1
ATOM 783 C CA . HIS A 1 96 ? -13.82 2.152 0.103 1 98.88 96 HIS A CA 1
ATOM 784 C C . HIS A 1 96 ? -14.805 3.311 -0.016 1 98.88 96 HIS A C 1
ATOM 786 O O . HIS A 1 96 ? -14.414 4.477 0.104 1 98.88 96 HIS A O 1
ATOM 792 N N . HIS A 1 97 ? -16.031 3.039 -0.212 1 98.94 97 HIS A N 1
ATOM 793 C CA . HIS A 1 97 ? -17.031 4.086 -0.403 1 98.94 97 HIS A CA 1
ATOM 794 C C . HIS A 1 97 ? -17.391 4.754 0.921 1 98.94 97 HIS A C 1
ATOM 796 O O . HIS A 1 97 ? -17.688 5.949 0.958 1 98.94 97 HIS A O 1
ATOM 802 N N . VAL A 1 98 ? -17.375 3.98 2.027 1 98.81 98 VAL A N 1
ATOM 803 C CA . VAL A 1 98 ? -17.547 4.59 3.344 1 98.81 98 VAL A CA 1
ATOM 804 C C . VAL A 1 98 ? -16.422 5.59 3.596 1 98.81 98 VAL A C 1
ATOM 806 O O . VAL A 1 98 ? -16.656 6.672 4.133 1 98.81 98 VAL A O 1
ATOM 809 N N . CYS A 1 99 ? -15.227 5.258 3.234 1 98.88 99 CYS A N 1
ATOM 810 C CA . CYS A 1 99 ? -14.109 6.191 3.332 1 98.88 99 CYS A CA 1
ATOM 811 C C . CYS A 1 99 ? -14.398 7.465 2.541 1 98.88 99 CYS A C 1
ATOM 813 O O . CYS A 1 99 ? -14.102 8.57 3.006 1 98.88 99 CYS A O 1
ATOM 815 N N . GLY A 1 100 ? -14.914 7.254 1.303 1 98.88 100 GLY A N 1
ATOM 816 C CA . GLY A 1 100 ? -15.289 8.414 0.516 1 98.88 100 GLY A CA 1
ATOM 817 C C . GLY A 1 100 ? -16.297 9.312 1.215 1 98.88 100 GLY A C 1
ATOM 818 O O . GLY A 1 100 ? -16.172 10.539 1.188 1 98.88 100 GLY A O 1
ATOM 819 N N . ALA A 1 101 ? -17.266 8.734 1.825 1 98.81 101 ALA A N 1
ATOM 820 C CA . ALA A 1 101 ? -18.281 9.492 2.562 1 98.81 101 ALA A CA 1
ATOM 821 C C . ALA A 1 101 ? -17.656 10.219 3.748 1 98.81 101 ALA A C 1
ATOM 823 O O . ALA A 1 101 ? -17.984 11.383 4.008 1 98.81 101 ALA A O 1
ATOM 824 N N . GLN A 1 102 ? -16.781 9.523 4.465 1 98.81 102 GLN A N 1
ATOM 825 C CA . GLN A 1 102 ? -16.109 10.141 5.605 1 98.81 102 GLN A CA 1
ATOM 826 C C . GLN A 1 102 ? -15.227 11.305 5.164 1 98.81 102 GLN A C 1
ATOM 828 O O . GLN A 1 102 ? -15.164 12.336 5.84 1 98.81 102 GLN A O 1
ATOM 833 N N . MET A 1 103 ? -14.555 11.094 4.07 1 98.88 103 MET A N 1
ATOM 834 C CA . MET A 1 103 ? -13.727 12.156 3.5 1 98.88 103 MET A CA 1
ATOM 835 C C . MET A 1 103 ? -14.555 13.414 3.258 1 98.88 103 MET A C 1
ATOM 837 O O . MET A 1 103 ? -14.133 14.516 3.615 1 98.88 103 MET A O 1
ATOM 841 N N . LYS A 1 104 ? -15.703 13.273 2.703 1 98.75 104 LYS A N 1
ATOM 842 C CA . LYS A 1 104 ? -16.578 14.414 2.432 1 98.75 104 LYS A CA 1
ATOM 843 C C . LYS A 1 104 ? -17.062 15.047 3.729 1 98.75 104 LYS A C 1
ATOM 845 O O . LYS A 1 104 ? -17.203 16.266 3.816 1 98.75 104 LYS A O 1
ATOM 850 N N . ARG A 1 105 ? -17.406 14.258 4.723 1 98.62 105 ARG A N 1
ATOM 851 C CA . ARG A 1 105 ? -17.844 14.773 6.02 1 98.62 105 ARG A CA 1
ATOM 852 C C . ARG A 1 105 ? -16.75 15.625 6.664 1 98.62 105 ARG A C 1
ATOM 854 O O . ARG A 1 105 ? -17.031 16.688 7.219 1 98.62 105 ARG A O 1
ATOM 861 N N . PHE A 1 106 ? -15.516 15.141 6.617 1 98.62 106 PHE A N 1
ATOM 862 C CA . PHE A 1 106 ? -14.391 15.898 7.141 1 98.62 106 PHE A CA 1
ATOM 863 C C . PHE A 1 106 ? -14.266 17.25 6.434 1 98.62 106 PHE A C 1
ATOM 865 O O . PHE A 1 106 ? -14.031 18.266 7.074 1 98.62 106 PHE A O 1
ATOM 872 N N . ALA A 1 107 ? -14.406 17.203 5.109 1 98.06 107 ALA A N 1
ATOM 873 C CA . ALA A 1 107 ? -14.242 18.406 4.305 1 98.06 107 ALA A CA 1
ATOM 874 C C . ALA A 1 107 ? -15.289 19.453 4.672 1 98.06 107 ALA A C 1
ATOM 876 O O . ALA A 1 107 ? -15.039 20.656 4.566 1 98.06 107 ALA A O 1
ATOM 877 N N . ARG A 1 108 ? -16.406 19 5.172 1 97.62 108 ARG A N 1
ATOM 878 C CA . ARG A 1 108 ? -17.484 19.906 5.531 1 97.62 108 ARG A CA 1
ATOM 879 C C . ARG A 1 108 ? -17.422 20.281 7.012 1 97.62 108 ARG A C 1
ATOM 881 O O . ARG A 1 108 ? -18.297 20.969 7.523 1 97.62 108 ARG A O 1
ATOM 888 N N . GLY A 1 109 ? -16.5 19.766 7.703 1 96.69 109 GLY A N 1
ATOM 889 C CA . GLY A 1 109 ? -16.375 20.031 9.125 1 96.69 109 GLY A CA 1
ATOM 890 C C . GLY A 1 109 ? -17.453 19.344 9.961 1 96.69 109 GLY A C 1
ATOM 891 O O . GLY A 1 109 ? -17.844 19.859 11.016 1 96.69 109 GLY A O 1
ATOM 892 N N . GLU A 1 110 ? -17.875 18.125 9.57 1 97.25 110 GLU A N 1
ATOM 893 C CA . GLU A 1 110 ? -19.031 17.484 10.195 1 97.25 110 GLU A CA 1
ATOM 894 C C . GLU A 1 110 ? -18.625 16.188 10.891 1 97.25 110 GLU A C 1
ATOM 896 O O . GLU A 1 110 ? -19.484 15.445 11.359 1 97.25 110 GLU A O 1
ATOM 901 N N . ASN A 1 111 ? -17.359 15.961 10.938 1 97.44 111 ASN A N 1
ATOM 902 C CA . ASN A 1 111 ? -16.953 14.727 11.602 1 97.44 111 ASN A CA 1
ATOM 903 C C . ASN A 1 111 ? -17.312 14.758 13.086 1 97.44 111 ASN A C 1
ATOM 905 O O . ASN A 1 111 ? -17.016 15.734 13.781 1 97.44 111 ASN A O 1
ATOM 909 N N . LYS A 1 112 ? -17.922 13.727 13.562 1 96.88 112 LYS A N 1
ATOM 910 C CA . LYS A 1 112 ? -18.297 13.633 14.969 1 96.88 112 LYS A CA 1
ATOM 911 C C . LYS A 1 112 ? -17.578 12.461 15.641 1 96.88 112 LYS A C 1
ATOM 913 O O . LYS A 1 112 ? -17.781 12.211 16.828 1 96.88 112 LYS A O 1
ATOM 918 N N . ARG A 1 113 ? -16.766 11.742 14.891 1 97.44 113 ARG A N 1
ATOM 919 C CA . ARG A 1 113 ? -16.094 10.57 15.422 1 97.44 113 ARG A CA 1
ATOM 920 C C . ARG A 1 113 ? -14.695 10.93 15.938 1 97.44 113 ARG A C 1
ATOM 922 O O . ARG A 1 113 ? -14.07 11.867 15.438 1 97.44 113 ARG A O 1
ATOM 929 N N . SER A 1 114 ? -14.25 10.172 16.875 1 98.12 114 SER A N 1
ATOM 930 C CA . SER A 1 114 ? -12.953 10.414 17.5 1 98.12 114 SER A CA 1
ATOM 931 C C . SER A 1 114 ? -11.82 9.781 16.703 1 98.12 114 SER A C 1
ATOM 933 O O . SER A 1 114 ? -12.07 8.953 15.828 1 98.12 114 SER A O 1
ATOM 935 N N . HIS A 1 115 ? -10.539 10.18 17.047 1 98.31 115 HIS A N 1
ATOM 936 C CA . HIS A 1 115 ? -9.375 9.562 16.422 1 98.31 115 HIS A CA 1
ATOM 937 C C . HIS A 1 115 ? -9.273 8.078 16.781 1 98.31 115 HIS A C 1
ATOM 939 O O . HIS A 1 115 ? -8.766 7.277 15.992 1 98.31 115 HIS A O 1
ATOM 945 N N . VAL A 1 116 ? -9.789 7.633 17.953 1 98.56 116 VAL A N 1
ATOM 946 C CA . VAL A 1 116 ? -9.758 6.242 18.391 1 98.56 116 VAL A CA 1
ATOM 947 C C . VAL A 1 116 ? -10.641 5.395 17.484 1 98.56 116 VAL A C 1
ATOM 949 O O . VAL A 1 116 ? -10.258 4.297 17.078 1 98.56 116 VAL A O 1
ATOM 952 N N . TYR A 1 117 ? -11.828 5.93 17.188 1 98.69 117 TYR A N 1
ATOM 953 C CA . TYR A 1 117 ? -12.711 5.258 16.234 1 98.69 117 TYR A CA 1
ATOM 954 C C . TYR A 1 117 ? -11.984 4.977 14.922 1 98.69 117 TYR A C 1
ATOM 956 O O . TYR A 1 117 ? -12.039 3.855 14.406 1 98.69 117 TYR A O 1
ATOM 964 N N . TYR A 1 118 ? -11.281 5.902 14.352 1 98.69 118 TYR A N 1
ATOM 965 C CA . TYR A 1 118 ? -10.633 5.762 13.055 1 98.69 118 TYR A CA 1
ATOM 966 C C . TYR A 1 118 ? -9.43 4.828 13.141 1 98.69 118 TYR A C 1
ATOM 968 O O . TYR A 1 118 ? -9.07 4.176 12.156 1 98.69 118 TYR A O 1
ATOM 976 N N . ARG A 1 119 ? -8.812 4.746 14.32 1 98.31 119 ARG A N 1
ATOM 977 C CA . ARG A 1 119 ? -7.734 3.781 14.492 1 98.31 119 ARG A CA 1
ATOM 978 C C . ARG A 1 119 ? -8.25 2.354 14.336 1 98.31 119 ARG A C 1
ATOM 980 O O . ARG A 1 119 ? -7.598 1.521 13.703 1 98.31 119 ARG A O 1
ATOM 987 N N . TRP A 1 120 ? -9.367 2.109 14.938 1 98.38 120 TRP A N 1
ATOM 988 C CA . TRP A 1 120 ? -9.984 0.796 14.781 1 98.38 120 TRP A CA 1
ATOM 989 C C . TRP A 1 120 ? -10.484 0.598 13.352 1 98.38 120 TRP A C 1
ATOM 991 O O . TRP A 1 120 ? -10.32 -0.48 12.773 1 98.38 120 TRP A O 1
ATOM 1001 N N . PHE A 1 121 ? -11.094 1.628 12.805 1 98.5 121 PHE A N 1
ATOM 1002 C CA . PHE A 1 121 ? -11.578 1.646 11.43 1 98.5 121 PHE A CA 1
ATOM 1003 C C . PHE A 1 121 ? -10.461 1.298 10.453 1 98.5 121 PHE A C 1
ATOM 1005 O O . PHE A 1 121 ? -10.688 0.584 9.469 1 98.5 121 PHE A O 1
ATOM 1012 N N . ASN A 1 122 ? -9.266 1.68 10.734 1 98.12 122 ASN A N 1
ATOM 1013 C CA . ASN A 1 122 ? -8.086 1.503 9.891 1 98.12 122 ASN A CA 1
ATOM 1014 C C . ASN A 1 122 ? -7.609 0.054 9.891 1 98.12 122 ASN A C 1
ATOM 1016 O O . ASN A 1 122 ? -6.816 -0.343 9.031 1 98.12 122 ASN A O 1
ATOM 1020 N N . GLU A 1 123 ? -8.062 -0.796 10.758 1 98.19 123 GLU A N 1
ATOM 1021 C CA . GLU A 1 123 ? -7.625 -2.188 10.844 1 98.19 123 GLU A CA 1
ATOM 1022 C C . GLU A 1 123 ? -8.414 -3.076 9.891 1 98.19 123 GLU A C 1
ATOM 1024 O O . GLU A 1 123 ? -8.016 -4.207 9.609 1 98.19 123 GLU A O 1
ATOM 1029 N N . ILE A 1 124 ? -9.461 -2.619 9.43 1 98.44 124 ILE A N 1
ATOM 1030 C CA . ILE A 1 124 ? -10.383 -3.414 8.617 1 98.44 124 ILE A CA 1
ATOM 1031 C C . ILE A 1 124 ? -9.68 -3.857 7.332 1 98.44 124 ILE A C 1
ATOM 1033 O O . ILE A 1 124 ? -9.648 -5.047 7.012 1 98.44 124 ILE A O 1
ATOM 1037 N N . PRO A 1 125 ? -9.055 -2.92 6.602 1 98.56 125 PRO A N 1
ATOM 1038 C CA . PRO A 1 125 ? -8.406 -3.369 5.367 1 98.56 125 PRO A CA 1
ATOM 1039 C C . PRO A 1 125 ? -7.254 -4.34 5.625 1 98.56 125 PRO A C 1
ATOM 1041 O O . PRO A 1 125 ? -6.98 -5.215 4.797 1 98.56 125 PRO A O 1
ATOM 1044 N N . VAL A 1 126 ? -6.566 -4.207 6.734 1 97.94 126 VAL A N 1
ATOM 1045 C CA . VAL A 1 126 ? -5.461 -5.105 7.066 1 97.94 126 VAL A CA 1
ATOM 1046 C C . VAL A 1 126 ? -5.98 -6.535 7.207 1 97.94 126 VAL A C 1
ATOM 1048 O O . VAL A 1 126 ? -5.395 -7.473 6.668 1 97.94 126 VAL A O 1
ATOM 1051 N N . LEU A 1 127 ? -7.078 -6.664 7.898 1 98.62 127 LEU A N 1
ATOM 1052 C CA . LEU A 1 127 ? -7.68 -7.977 8.109 1 98.62 127 LEU A CA 1
ATOM 1053 C C . LEU A 1 127 ? -8.156 -8.578 6.793 1 98.62 127 LEU A C 1
ATOM 1055 O O . LEU A 1 127 ? -7.98 -9.766 6.543 1 98.62 127 LEU A O 1
ATOM 1059 N N . ILE A 1 128 ? -8.734 -7.785 5.996 1 98.81 128 ILE A N 1
ATOM 1060 C CA . ILE A 1 128 ? -9.234 -8.258 4.711 1 98.81 128 ILE A CA 1
ATOM 1061 C C . ILE A 1 128 ? -8.055 -8.648 3.814 1 98.81 128 ILE A C 1
ATOM 1063 O O . ILE A 1 128 ? -8.109 -9.664 3.117 1 98.81 128 ILE A O 1
ATOM 1067 N N . LEU A 1 129 ? -6.98 -7.836 3.77 1 98.81 129 LEU A N 1
ATOM 1068 C CA . LEU A 1 129 ? -5.781 -8.172 3.008 1 98.81 129 LEU A CA 1
ATOM 1069 C C . LEU A 1 129 ? -5.258 -9.555 3.395 1 98.81 129 LEU A C 1
ATOM 1071 O O . LEU A 1 129 ? -4.984 -10.383 2.525 1 98.81 129 LEU A O 1
ATOM 1075 N N . LEU A 1 130 ? -5.129 -9.75 4.727 1 98.81 130 LEU A N 1
ATOM 1076 C CA . LEU A 1 130 ? -4.633 -11.031 5.223 1 98.81 130 LEU A CA 1
ATOM 1077 C C . LEU A 1 130 ? -5.508 -12.18 4.727 1 98.81 130 LEU A C 1
ATOM 1079 O O . LEU A 1 130 ? -5 -13.164 4.191 1 98.81 130 LEU A O 1
ATOM 1083 N N . ALA A 1 131 ? -6.781 -12.07 4.871 1 98.81 131 ALA A N 1
ATOM 1084 C CA . ALA A 1 131 ? -7.727 -13.117 4.488 1 98.81 131 ALA A CA 1
ATOM 1085 C C . ALA A 1 131 ? -7.68 -13.375 2.986 1 98.81 131 ALA A C 1
ATOM 1087 O O . ALA A 1 131 ? -7.598 -14.523 2.551 1 98.81 131 ALA A O 1
ATOM 1088 N N . VAL A 1 132 ? -7.676 -12.328 2.191 1 98.88 132 VAL A N 1
ATOM 1089 C CA . VAL A 1 132 ? -7.746 -12.461 0.741 1 98.88 132 VAL A CA 1
ATOM 1090 C C . VAL A 1 132 ? -6.465 -13.102 0.217 1 98.88 132 VAL A C 1
ATOM 1092 O O . VAL A 1 132 ? -6.512 -13.984 -0.641 1 98.88 132 VAL A O 1
ATOM 1095 N N . VAL A 1 133 ? -5.328 -12.688 0.723 1 98.81 133 VAL A N 1
ATOM 1096 C CA . VAL A 1 133 ? -4.059 -13.227 0.248 1 98.81 133 VAL A CA 1
ATOM 1097 C C . VAL A 1 133 ? -3.959 -14.711 0.611 1 98.81 133 VAL A C 1
ATOM 1099 O O . VAL A 1 133 ? -3.52 -15.523 -0.201 1 98.81 133 VAL A O 1
ATOM 1102 N N . ILE A 1 134 ? -4.398 -15.055 1.808 1 98.56 134 ILE A N 1
ATOM 1103 C CA . ILE A 1 134 ? -4.391 -16.469 2.207 1 98.56 134 ILE A CA 1
ATOM 1104 C C . ILE A 1 134 ? -5.301 -17.266 1.281 1 98.56 134 ILE A C 1
ATOM 1106 O O . ILE A 1 134 ? -4.926 -18.344 0.81 1 98.56 134 ILE A O 1
ATOM 1110 N N . LEU A 1 135 ? -6.473 -16.797 0.99 1 98.5 135 LEU A N 1
ATOM 1111 C CA . LEU A 1 135 ? -7.422 -17.5 0.128 1 98.5 135 LEU A CA 1
ATOM 1112 C C . LEU A 1 135 ? -6.832 -17.719 -1.26 1 98.5 135 LEU A C 1
ATOM 1114 O O . LEU A 1 135 ? -6.93 -18.812 -1.81 1 98.5 135 LEU A O 1
ATOM 1118 N N . VAL A 1 136 ? -6.137 -16.688 -1.835 1 97.88 136 VAL A N 1
ATOM 1119 C CA . VAL A 1 136 ? -5.723 -16.766 -3.232 1 97.88 136 VAL A CA 1
ATOM 1120 C C . VAL A 1 136 ? -4.438 -17.578 -3.352 1 97.88 136 VAL A C 1
ATOM 1122 O O . VAL A 1 136 ? -4.188 -18.203 -4.383 1 97.88 136 VAL A O 1
ATOM 1125 N N . VAL A 1 137 ? -3.662 -17.656 -2.281 1 98.19 137 VAL A N 1
ATOM 1126 C CA . VAL A 1 137 ? -2.361 -18.312 -2.354 1 98.19 137 VAL A CA 1
ATOM 1127 C C . VAL A 1 137 ? -2.49 -19.766 -1.897 1 98.19 137 VAL A C 1
ATOM 1129 O O . VAL A 1 137 ? -2.043 -20.688 -2.59 1 98.19 137 VAL A O 1
ATOM 1132 N N . VAL A 1 138 ? -3.154 -20 -0.787 1 97.44 138 VAL A N 1
ATOM 1133 C CA . VAL A 1 138 ? -3.225 -21.328 -0.188 1 97.44 138 VAL A CA 1
ATOM 1134 C C . VAL A 1 138 ? -4.367 -22.125 -0.82 1 97.44 138 VAL A C 1
ATOM 1136 O O . VAL A 1 138 ? -4.281 -23.344 -0.963 1 97.44 138 VAL A O 1
ATOM 1139 N N . LYS A 1 139 ? -5.488 -21.422 -1.258 1 96.75 139 LYS A N 1
ATOM 1140 C CA . LYS A 1 139 ? -6.672 -22.031 -1.859 1 96.75 139 LYS A CA 1
ATOM 1141 C C . LYS A 1 139 ? -7.164 -23.219 -1.03 1 96.75 139 LYS A C 1
ATOM 1143 O O . LYS A 1 139 ? -7.27 -24.328 -1.538 1 96.75 139 LYS A O 1
ATOM 1148 N N . PRO A 1 140 ? -7.574 -22.891 0.172 1 94.19 140 PRO A N 1
ATOM 1149 C CA . PRO A 1 140 ? -7.766 -23.984 1.144 1 94.19 140 PRO A CA 1
ATOM 1150 C C . PRO A 1 140 ? -9 -24.828 0.841 1 94.19 140 PRO A C 1
ATOM 1152 O O . PRO A 1 140 ? -9.164 -25.906 1.429 1 94.19 140 PRO A O 1
ATOM 1155 N N . PHE A 1 141 ? -9.898 -24.484 -0.015 1 90.75 141 PHE A N 1
ATOM 1156 C CA . PHE A 1 141 ? -11.07 -25.266 -0.376 1 90.75 141 PHE A CA 1
ATOM 1157 C C . PHE A 1 141 ? -11.625 -24.812 -1.725 1 90.75 141 PHE A C 1
ATOM 1159 O O . PHE A 1 141 ? -11.336 -23.719 -2.188 1 90.75 141 PHE A O 1
ATOM 1166 N N . MET B 1 1 ? 2.641 -27.547 1.775 1 91.31 1 MET B N 1
ATOM 1167 C CA . MET B 1 1 ? 1.638 -26.688 2.385 1 91.31 1 MET B CA 1
ATOM 1168 C C . MET B 1 1 ? 2.293 -25.5 3.08 1 91.31 1 MET B C 1
ATOM 1170 O O . MET B 1 1 ? 1.846 -24.359 2.928 1 91.31 1 MET B O 1
ATOM 1174 N N . LEU B 1 2 ? 3.424 -25.75 3.693 1 96.75 2 LEU B N 1
ATOM 1175 C CA . LEU B 1 2 ? 4.125 -24.703 4.418 1 96.75 2 LEU B CA 1
ATOM 1176 C C . LEU B 1 2 ? 4.594 -23.609 3.469 1 96.75 2 LEU B C 1
ATOM 1178 O O . LEU B 1 2 ? 4.48 -22.422 3.779 1 96.75 2 LEU B O 1
ATOM 1182 N N . TYR B 1 3 ? 5.125 -23.938 2.334 1 98.06 3 TYR B N 1
ATOM 1183 C CA . TYR B 1 3 ? 5.609 -22.984 1.349 1 98.06 3 TYR B CA 1
ATOM 1184 C C . TYR B 1 3 ? 4.523 -21.969 0.993 1 98.06 3 TYR B C 1
ATOM 1186 O O . TYR B 1 3 ? 4.777 -20.766 0.956 1 98.06 3 TYR B O 1
ATOM 1194 N N . LEU B 1 4 ? 3.328 -22.391 0.798 1 98.31 4 LEU B N 1
ATOM 1195 C CA . LEU B 1 4 ? 2.242 -21.516 0.372 1 98.31 4 LEU B CA 1
ATOM 1196 C C . LEU B 1 4 ? 1.836 -20.562 1.495 1 98.31 4 LEU B C 1
ATOM 1198 O O . LEU B 1 4 ? 1.493 -19.406 1.243 1 98.31 4 LEU B O 1
ATOM 1202 N N . TRP B 1 5 ? 1.873 -21.062 2.703 1 98.44 5 TRP B N 1
ATOM 1203 C CA . TRP B 1 5 ? 1.544 -20.219 3.846 1 98.44 5 TRP B CA 1
ATOM 1204 C C . TRP B 1 5 ? 2.588 -19.109 4.031 1 98.44 5 TRP B C 1
ATOM 1206 O O . TRP B 1 5 ? 2.244 -17.953 4.277 1 98.44 5 TRP B O 1
ATOM 1216 N N . ILE B 1 6 ? 3.854 -19.469 3.924 1 98.81 6 ILE B N 1
ATOM 1217 C CA . ILE B 1 6 ? 4.918 -18.484 4.047 1 98.81 6 ILE B CA 1
ATOM 1218 C C . ILE B 1 6 ? 4.848 -17.5 2.877 1 98.81 6 ILE B C 1
ATOM 1220 O O . ILE B 1 6 ? 5.09 -16.312 3.047 1 98.81 6 ILE B O 1
ATOM 1224 N N . LYS B 1 7 ? 4.496 -18.016 1.698 1 98.81 7 LYS B N 1
ATOM 1225 C CA . LYS B 1 7 ? 4.32 -17.156 0.533 1 98.81 7 LYS B CA 1
ATOM 1226 C C . LYS B 1 7 ? 3.209 -16.141 0.765 1 98.81 7 LYS B C 1
ATOM 1228 O O . LYS B 1 7 ? 3.363 -14.961 0.437 1 98.81 7 LYS B O 1
ATOM 1233 N N . ALA B 1 8 ? 2.123 -16.578 1.337 1 98.81 8 ALA B N 1
ATOM 1234 C CA . ALA B 1 8 ? 1.021 -15.672 1.644 1 98.81 8 ALA B CA 1
ATOM 1235 C C . ALA B 1 8 ? 1.466 -14.586 2.613 1 98.81 8 ALA B C 1
ATOM 1237 O O . ALA B 1 8 ? 1.196 -13.398 2.393 1 98.81 8 ALA B O 1
ATOM 1238 N N . LEU B 1 9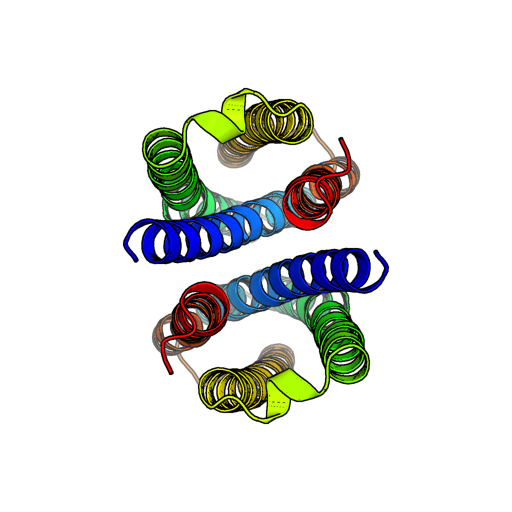 ? 2.148 -14.969 3.658 1 98.88 9 LEU B N 1
ATOM 1239 C CA . LEU B 1 9 ? 2.611 -14 4.648 1 98.88 9 LEU B CA 1
ATOM 1240 C C . LEU B 1 9 ? 3.639 -13.047 4.043 1 98.88 9 LEU B C 1
ATOM 1242 O O . LEU B 1 9 ? 3.67 -11.867 4.383 1 98.88 9 LEU B O 1
ATOM 1246 N N . HIS B 1 10 ? 4.5 -13.594 3.117 1 98.94 10 HIS B N 1
ATOM 1247 C CA . HIS B 1 10 ? 5.449 -12.75 2.396 1 98.94 10 HIS B CA 1
ATOM 1248 C C . HIS B 1 10 ? 4.727 -11.695 1.566 1 98.94 10 HIS B C 1
ATOM 1250 O O . HIS B 1 10 ? 5.086 -10.516 1.608 1 98.94 10 HIS B O 1
ATOM 1256 N N . ILE B 1 11 ? 3.689 -12.031 0.89 1 98.94 11 ILE B N 1
ATOM 1257 C CA . ILE B 1 11 ? 2.947 -11.117 0.033 1 98.94 11 ILE B CA 1
ATOM 1258 C C . ILE B 1 11 ? 2.26 -10.055 0.887 1 98.94 11 ILE B C 1
ATOM 1260 O O . ILE B 1 11 ? 2.283 -8.867 0.55 1 98.94 11 ILE B O 1
ATOM 1264 N N . VAL B 1 12 ? 1.683 -10.453 1.996 1 98.88 12 VAL B N 1
ATOM 1265 C CA . VAL B 1 12 ? 1.054 -9.5 2.898 1 98.88 12 VAL B CA 1
ATOM 1266 C C . VAL B 1 12 ? 2.088 -8.477 3.367 1 98.88 12 VAL B C 1
ATOM 1268 O O . VAL B 1 12 ? 1.828 -7.27 3.355 1 98.88 12 VAL B O 1
ATOM 1271 N N . SER B 1 13 ? 3.27 -8.977 3.799 1 98.88 13 SER B N 1
ATOM 1272 C CA . SER B 1 13 ? 4.309 -8.078 4.297 1 98.88 13 SER B CA 1
ATOM 1273 C C . SER B 1 13 ? 4.801 -7.137 3.201 1 98.88 13 SER B C 1
ATOM 1275 O O . SER B 1 13 ? 5.102 -5.973 3.465 1 98.88 13 SER B O 1
ATOM 1277 N N . VAL B 1 14 ? 4.867 -7.656 1.954 1 98.88 14 VAL B N 1
ATOM 1278 C CA . VAL B 1 14 ? 5.297 -6.836 0.827 1 98.88 14 VAL B CA 1
ATOM 1279 C C . VAL B 1 14 ? 4.273 -5.727 0.579 1 98.88 14 VAL B C 1
ATOM 1281 O O . VAL B 1 14 ? 4.645 -4.57 0.356 1 98.88 14 VAL B O 1
ATOM 1284 N N . VAL B 1 15 ? 3.004 -6.02 0.626 1 98.81 15 VAL B N 1
ATOM 1285 C CA . VAL B 1 15 ? 1.962 -5.02 0.408 1 98.81 15 VAL B CA 1
ATOM 1286 C C . VAL B 1 15 ? 2.045 -3.943 1.486 1 98.81 15 VAL B C 1
ATOM 1288 O O . VAL B 1 15 ? 1.954 -2.75 1.188 1 98.81 15 VAL B O 1
ATOM 1291 N N . CYS B 1 16 ? 2.254 -4.359 2.721 1 98.69 16 CYS B N 1
ATOM 1292 C CA . CYS B 1 16 ? 2.377 -3.4 3.812 1 98.69 16 CYS B CA 1
ATOM 1293 C C . CYS B 1 16 ? 3.619 -2.535 3.643 1 98.69 16 CYS B C 1
ATOM 1295 O O . CYS B 1 16 ? 3.58 -1.328 3.889 1 98.69 16 CYS B O 1
ATOM 1297 N N . TRP B 1 17 ? 4.699 -3.162 3.242 1 98.88 17 TRP B N 1
ATOM 1298 C CA . TRP B 1 17 ? 5.926 -2.406 3.01 1 98.88 17 TRP B CA 1
ATOM 1299 C C . TRP B 1 17 ? 5.727 -1.364 1.916 1 98.88 17 TRP B C 1
ATOM 1301 O O . TRP B 1 17 ? 6.086 -0.197 2.088 1 98.88 17 TRP B O 1
ATOM 1311 N N . PHE B 1 18 ? 5.109 -1.7 0.847 1 98.88 18 PHE B N 1
ATOM 1312 C CA . PHE B 1 18 ? 4.898 -0.78 -0.265 1 98.88 18 PHE B CA 1
ATOM 1313 C C . PHE B 1 18 ? 3.912 0.314 0.118 1 98.88 18 PHE B C 1
ATOM 1315 O O . PHE B 1 18 ? 4.027 1.451 -0.344 1 98.88 18 PHE B O 1
ATOM 1322 N N . ALA B 1 19 ? 2.934 -0.031 0.983 1 98.38 19 ALA B N 1
ATOM 1323 C CA . ALA B 1 19 ? 2.041 1.015 1.475 1 98.38 19 ALA B CA 1
ATOM 1324 C C . ALA B 1 19 ? 2.826 2.137 2.146 1 98.38 19 ALA B C 1
ATOM 1326 O O . ALA B 1 19 ? 2.562 3.318 1.906 1 98.38 19 ALA B O 1
ATOM 1327 N N . GLY B 1 20 ? 3.799 1.713 2.939 1 98.56 20 GLY B N 1
ATOM 1328 C CA . GLY B 1 20 ? 4.656 2.707 3.562 1 98.56 20 GLY B CA 1
ATOM 1329 C C . GLY B 1 20 ? 5.539 3.441 2.568 1 98.56 20 GLY B C 1
ATOM 1330 O O . GLY B 1 20 ? 5.719 4.656 2.668 1 98.56 20 GLY B O 1
ATOM 1331 N N . LEU B 1 21 ? 6.047 2.756 1.638 1 98.81 21 LEU B N 1
ATOM 1332 C CA . LEU B 1 21 ? 6.977 3.309 0.658 1 98.81 21 LEU B CA 1
ATOM 1333 C C . LEU B 1 21 ? 6.266 4.301 -0.26 1 98.81 21 LEU B C 1
ATOM 1335 O O . LEU B 1 21 ? 6.895 5.219 -0.791 1 98.81 21 LEU B O 1
ATOM 1339 N N . PHE B 1 22 ? 4.98 4.102 -0.439 1 98.69 22 PHE B N 1
ATOM 1340 C CA . PHE B 1 22 ? 4.199 5.039 -1.236 1 98.69 22 PHE B CA 1
ATOM 1341 C C . PHE B 1 22 ? 3.764 6.234 -0.397 1 98.69 22 PHE B C 1
ATOM 1343 O O . PHE B 1 22 ? 3.711 7.363 -0.893 1 98.69 22 PHE B O 1
ATOM 1350 N N . TYR B 1 23 ? 3.516 5.992 0.833 1 98.69 23 TYR B N 1
ATOM 1351 C CA . TYR B 1 23 ? 2.932 6.973 1.739 1 98.69 23 TYR B CA 1
ATOM 1352 C C . TYR B 1 23 ? 3.98 7.977 2.207 1 98.69 23 TYR B C 1
ATOM 1354 O O . TYR B 1 23 ? 3.758 9.188 2.156 1 98.69 23 TYR B O 1
ATOM 1362 N N . LEU B 1 24 ? 5.121 7.562 2.543 1 98.88 24 LEU B N 1
ATOM 1363 C CA . LEU B 1 24 ? 6.102 8.398 3.236 1 98.88 24 LEU B CA 1
ATOM 1364 C C . LEU B 1 24 ? 6.598 9.516 2.332 1 98.88 24 LEU B C 1
ATOM 1366 O O . LEU B 1 24 ? 6.57 10.688 2.719 1 98.88 24 LEU B O 1
ATOM 1370 N N . PRO B 1 25 ? 7.016 9.227 1.118 1 98.75 25 PRO B N 1
ATOM 1371 C CA . PRO B 1 25 ? 7.469 10.336 0.274 1 98.75 25 PRO B CA 1
ATOM 1372 C C . PRO B 1 25 ? 6.355 11.328 -0.05 1 98.75 25 PRO B C 1
ATOM 1374 O O . PRO B 1 25 ? 6.625 12.508 -0.288 1 98.75 25 PRO B O 1
ATOM 1377 N N . ARG B 1 26 ? 5.164 10.859 -0.066 1 98.62 26 ARG B N 1
ATOM 1378 C CA . ARG B 1 26 ? 4.051 11.781 -0.259 1 98.62 26 ARG B CA 1
ATOM 1379 C C . ARG B 1 26 ? 3.924 12.742 0.921 1 98.62 26 ARG B C 1
ATOM 1381 O O . ARG B 1 26 ? 3.592 13.914 0.742 1 98.62 26 ARG B O 1
ATOM 1388 N N . LEU B 1 27 ? 4.137 12.211 2.094 1 98.81 27 LEU B N 1
ATOM 1389 C CA . LEU B 1 27 ? 4.184 13.109 3.248 1 98.81 27 LEU B CA 1
ATOM 1390 C C . LEU B 1 27 ? 5.297 14.133 3.092 1 98.81 27 LEU B C 1
ATOM 1392 O O . LEU B 1 27 ? 5.133 15.297 3.467 1 98.81 27 LEU B O 1
ATOM 1396 N N . PHE B 1 28 ? 6.445 13.703 2.541 1 98.88 28 PHE B N 1
ATOM 1397 C CA . PHE B 1 28 ? 7.547 14.633 2.307 1 98.88 28 PHE B CA 1
ATOM 1398 C C . PHE B 1 28 ? 7.109 15.773 1.397 1 98.88 28 PHE B C 1
ATOM 1400 O O . PHE B 1 28 ? 7.516 16.922 1.592 1 98.88 28 PHE B O 1
ATOM 1407 N N . VAL B 1 29 ? 6.34 15.477 0.415 1 98.75 29 VAL B N 1
ATOM 1408 C CA . VAL B 1 29 ? 5.844 16.484 -0.511 1 98.75 29 VAL B CA 1
ATOM 1409 C C . VAL B 1 29 ? 5.086 17.562 0.259 1 98.75 29 VAL B C 1
ATOM 1411 O O . VAL B 1 29 ? 5.398 18.75 0.14 1 98.75 29 VAL B O 1
ATOM 1414 N N . TYR B 1 30 ? 4.168 17.141 1.092 1 98.5 30 TYR B N 1
ATOM 1415 C CA . TYR B 1 30 ? 3.34 18.109 1.818 1 98.5 30 TYR B CA 1
ATOM 1416 C C . TYR B 1 30 ? 4.148 18.828 2.893 1 98.5 30 TYR B C 1
ATOM 1418 O O . TYR B 1 30 ? 3.914 20 3.176 1 98.5 30 TYR B O 1
ATOM 1426 N N . HIS B 1 31 ? 5.027 18.062 3.465 1 98.56 31 HIS B N 1
ATOM 1427 C CA . HIS B 1 31 ? 5.922 18.688 4.438 1 98.56 31 HIS B CA 1
ATOM 1428 C C . HIS B 1 31 ? 6.758 19.781 3.801 1 98.56 31 HIS B C 1
ATOM 1430 O O . HIS B 1 31 ? 6.902 20.875 4.371 1 98.56 31 HIS B O 1
ATOM 1436 N N . ALA B 1 32 ? 7.227 19.594 2.674 1 98.38 32 ALA B N 1
ATOM 1437 C CA . ALA B 1 32 ? 8.055 20.562 1.956 1 98.38 32 ALA B CA 1
ATOM 1438 C C . ALA B 1 32 ? 7.234 21.781 1.533 1 98.38 32 ALA B C 1
ATOM 1440 O O . ALA B 1 32 ? 7.781 22.859 1.348 1 98.38 32 ALA B O 1
ATOM 1441 N N . GLN B 1 33 ? 5.949 21.562 1.395 1 97.62 33 GLN B N 1
ATOM 1442 C CA . GLN B 1 33 ? 5.059 22.641 0.997 1 97.62 33 GLN B CA 1
ATOM 1443 C C . GLN B 1 33 ? 4.633 23.484 2.203 1 97.62 33 GLN B C 1
ATOM 1445 O O . GLN B 1 33 ? 4.043 24.547 2.049 1 97.62 33 GLN B O 1
ATOM 1450 N N . SER B 1 34 ? 4.883 22.969 3.369 1 95.94 34 SER B N 1
ATOM 1451 C CA . SER B 1 34 ? 4.395 23.609 4.586 1 95.94 34 SER B CA 1
ATOM 1452 C C . SER B 1 34 ? 5.316 24.734 5.027 1 95.94 34 SER B C 1
ATOM 1454 O O . SER B 1 34 ? 6.539 24.562 5.055 1 95.94 34 SER B O 1
ATOM 1456 N N . GLU B 1 35 ? 4.688 25.844 5.406 1 93.31 35 GLU B N 1
ATOM 1457 C CA . GLU B 1 35 ? 5.453 26.984 5.887 1 93.31 35 GLU B CA 1
ATOM 1458 C C . GLU B 1 35 ? 5.176 27.25 7.363 1 93.31 35 GLU B C 1
ATOM 1460 O O . GLU B 1 35 ? 5.926 27.984 8.023 1 93.31 35 GLU B O 1
ATOM 1465 N N . ASP B 1 36 ? 4.172 26.672 7.844 1 94.94 36 ASP B N 1
ATOM 1466 C CA . ASP B 1 36 ? 3.795 26.891 9.234 1 94.94 36 ASP B CA 1
ATOM 1467 C C . ASP B 1 36 ? 4.371 25.812 10.141 1 94.94 36 ASP B C 1
ATOM 1469 O O . ASP B 1 36 ? 4.496 24.656 9.734 1 94.94 36 ASP B O 1
ATOM 1473 N N . THR B 1 37 ? 4.605 26.188 11.414 1 95.19 37 THR B N 1
ATOM 1474 C CA . THR B 1 37 ? 5.262 25.312 12.383 1 95.19 37 THR B CA 1
ATOM 1475 C C . THR B 1 37 ? 4.352 24.141 12.766 1 95.19 37 THR B C 1
ATOM 1477 O O . THR B 1 37 ? 4.816 23.016 12.93 1 95.19 37 THR B O 1
ATOM 1480 N N . VAL B 1 38 ? 3.102 24.391 12.875 1 95.38 38 VAL B N 1
ATOM 1481 C CA . VAL B 1 38 ? 2.15 23.375 13.312 1 95.38 38 VAL B CA 1
ATOM 1482 C C . VAL B 1 38 ? 2.115 22.219 12.312 1 95.38 38 VAL B C 1
ATOM 1484 O O . VAL B 1 38 ? 2.164 21.047 12.695 1 95.38 38 VAL B O 1
ATOM 1487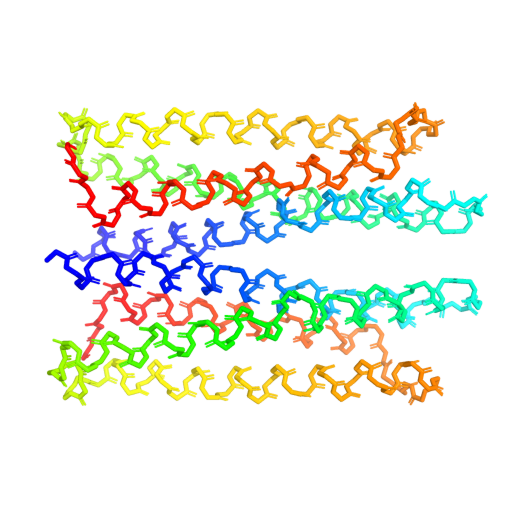 N N . SER B 1 39 ? 2.053 22.547 11.039 1 95.88 39 SER B N 1
ATOM 1488 C CA . SER B 1 39 ? 2.041 21.516 10 1 95.88 39 SER B CA 1
ATOM 1489 C C . SER B 1 39 ? 3.354 20.734 9.977 1 95.88 39 SER B C 1
ATOM 1491 O O . SER B 1 39 ? 3.352 19.516 9.883 1 95.88 39 SER B O 1
ATOM 1493 N N . ARG B 1 40 ? 4.426 21.484 10.109 1 97.44 40 ARG B N 1
ATOM 1494 C CA . ARG B 1 40 ? 5.742 20.844 10.031 1 97.44 40 ARG B CA 1
ATOM 1495 C C . ARG B 1 40 ? 5.941 19.859 11.18 1 97.44 40 ARG B C 1
ATOM 1497 O O . ARG B 1 40 ? 6.445 18.75 10.969 1 97.44 40 ARG B O 1
ATOM 1504 N N . GLU B 1 41 ? 5.574 20.219 12.312 1 96.81 41 GLU B N 1
ATOM 1505 C CA . GLU B 1 41 ? 5.703 19.328 13.469 1 96.81 41 GLU B CA 1
ATOM 1506 C C . GLU B 1 41 ? 4.797 18.109 13.336 1 96.81 41 GLU B C 1
ATOM 1508 O O . GLU B 1 41 ? 5.191 17 13.688 1 96.81 41 GLU B O 1
ATOM 1513 N N . ARG B 1 42 ? 3.646 18.328 12.828 1 96.94 42 ARG B N 1
ATOM 1514 C CA . ARG B 1 42 ? 2.697 17.234 12.625 1 96.94 42 ARG B CA 1
ATOM 1515 C C . ARG B 1 42 ? 3.234 16.234 11.617 1 96.94 42 ARG B C 1
ATOM 1517 O O . ARG B 1 42 ? 3.191 15.023 11.859 1 96.94 42 ARG B O 1
ATOM 1524 N N . PHE B 1 43 ? 3.736 16.734 10.531 1 98.5 43 PHE B N 1
ATOM 1525 C CA . PHE B 1 43 ? 4.273 15.844 9.508 1 98.5 43 PHE B CA 1
ATOM 1526 C C . PHE B 1 43 ? 5.484 15.086 10.031 1 98.5 43 PHE B C 1
ATOM 1528 O O . PHE B 1 43 ? 5.668 13.906 9.711 1 98.5 43 PHE B O 1
ATOM 1535 N N . ALA B 1 44 ? 6.312 15.719 10.828 1 98.69 44 ALA B N 1
ATOM 1536 C CA . ALA B 1 44 ? 7.461 15.023 11.406 1 98.69 44 ALA B CA 1
ATOM 1537 C C . ALA B 1 44 ? 7.012 13.828 12.25 1 98.69 44 ALA B C 1
ATOM 1539 O O . ALA B 1 44 ? 7.613 12.758 12.188 1 98.69 44 ALA B O 1
ATOM 1540 N N . VAL B 1 45 ? 5.969 14.016 12.984 1 98.31 45 VAL B N 1
ATOM 1541 C CA . VAL B 1 45 ? 5.434 12.945 13.82 1 98.31 45 VAL B CA 1
ATOM 1542 C C . VAL B 1 45 ? 4.855 11.836 12.938 1 98.31 45 VAL B C 1
ATOM 1544 O O . VAL B 1 45 ? 5.141 10.656 13.148 1 98.31 45 VAL B O 1
ATOM 1547 N N . MET B 1 46 ? 4.066 12.242 11.961 1 98.62 46 MET B N 1
ATOM 1548 C CA . MET B 1 46 ? 3.457 11.273 11.062 1 98.62 46 MET B CA 1
ATOM 1549 C C . MET B 1 46 ? 4.523 10.438 10.359 1 98.62 46 MET B C 1
ATOM 1551 O O . MET B 1 46 ? 4.402 9.219 10.273 1 98.62 46 MET B O 1
ATOM 1555 N N . GLU B 1 47 ? 5.555 11.125 9.891 1 98.88 47 GLU B N 1
ATOM 1556 C CA . GLU B 1 47 ? 6.625 10.461 9.148 1 98.88 47 GLU B CA 1
ATOM 1557 C C . GLU B 1 47 ? 7.375 9.469 10.039 1 98.88 47 GLU B C 1
ATOM 1559 O O . GLU B 1 47 ? 7.633 8.336 9.625 1 98.88 47 GLU B O 1
ATOM 1564 N N . ARG B 1 48 ? 7.684 9.859 11.211 1 98.88 48 ARG B N 1
ATOM 1565 C CA . ARG B 1 48 ? 8.414 9.008 12.141 1 98.88 48 ARG B CA 1
ATOM 1566 C C . ARG B 1 48 ? 7.594 7.773 12.516 1 98.88 48 ARG B C 1
ATOM 1568 O O . ARG B 1 48 ? 8.102 6.652 12.5 1 98.88 48 ARG B O 1
ATOM 1575 N N . LYS B 1 49 ? 6.359 7.961 12.828 1 98.69 49 LYS B N 1
ATOM 1576 C CA . LYS B 1 49 ? 5.496 6.852 13.227 1 98.69 49 LYS B CA 1
ATOM 1577 C C . LYS B 1 49 ? 5.301 5.871 12.07 1 98.69 49 LYS B C 1
ATOM 1579 O O . LYS B 1 49 ? 5.324 4.656 12.273 1 98.69 49 LYS B O 1
ATOM 1584 N N . LEU B 1 50 ? 5.137 6.422 10.914 1 98.69 50 LEU B N 1
ATOM 1585 C CA . LEU B 1 50 ? 4.973 5.57 9.734 1 98.69 50 LEU B CA 1
ATOM 1586 C C . LEU B 1 50 ? 6.234 4.75 9.477 1 98.69 50 LEU B C 1
ATOM 1588 O O . LEU B 1 50 ? 6.164 3.531 9.312 1 98.69 50 LEU B O 1
ATOM 1592 N N . TYR B 1 51 ? 7.402 5.41 9.453 1 98.88 51 TYR B N 1
ATOM 1593 C CA . TYR B 1 51 ? 8.664 4.766 9.117 1 98.88 51 TYR B CA 1
ATOM 1594 C C . TYR B 1 51 ? 9.008 3.682 10.133 1 98.88 51 TYR B C 1
ATOM 1596 O O . TYR B 1 51 ? 9.336 2.553 9.758 1 98.88 51 TYR B O 1
ATOM 1604 N N . ARG B 1 52 ? 8.867 3.967 11.391 1 98.56 52 ARG B N 1
ATOM 1605 C CA . ARG B 1 52 ? 9.305 3.066 12.445 1 98.56 52 ARG B CA 1
ATOM 1606 C C . ARG B 1 52 ? 8.227 2.043 12.781 1 98.56 52 ARG B C 1
ATOM 1608 O O . ARG B 1 52 ? 8.531 0.898 13.117 1 98.56 52 ARG B O 1
ATOM 1615 N N . GLY B 1 53 ? 7.023 2.424 12.711 1 97.88 53 GLY B N 1
ATOM 1616 C CA . GLY B 1 53 ? 5.926 1.599 13.188 1 97.88 53 GLY B CA 1
ATOM 1617 C C . GLY B 1 53 ? 5.363 0.675 12.125 1 97.88 53 GLY B C 1
ATOM 1618 O O . GLY B 1 53 ? 4.766 -0.354 12.438 1 97.88 53 GLY B O 1
ATOM 1619 N N . ILE B 1 54 ? 5.535 1.053 10.859 1 97.31 54 ILE B N 1
ATOM 1620 C CA . ILE B 1 54 ? 4.898 0.258 9.82 1 97.31 54 ILE B CA 1
ATOM 1621 C C . ILE B 1 54 ? 5.93 -0.129 8.758 1 97.31 54 ILE B C 1
ATOM 1623 O O . ILE B 1 54 ? 6.184 -1.314 8.539 1 97.31 54 ILE B O 1
ATOM 1627 N N . MET B 1 55 ? 6.59 0.813 8.141 1 98.56 55 MET B N 1
ATOM 1628 C CA . MET B 1 55 ? 7.461 0.607 6.988 1 98.56 55 MET B CA 1
ATOM 1629 C C . MET B 1 55 ? 8.609 -0.331 7.332 1 98.56 55 MET B C 1
ATOM 1631 O O . MET B 1 55 ? 8.852 -1.311 6.625 1 98.56 55 MET B O 1
ATOM 1635 N N . THR B 1 56 ? 9.281 -0.052 8.453 1 98.88 56 THR B N 1
ATOM 1636 C CA . THR B 1 56 ? 10.461 -0.834 8.805 1 98.88 56 THR B CA 1
ATOM 1637 C C . THR B 1 56 ? 10.07 -2.24 9.25 1 98.88 56 THR B C 1
ATOM 1639 O O . THR B 1 56 ? 10.633 -3.229 8.773 1 98.88 56 THR B O 1
ATOM 1642 N N . PRO B 1 57 ? 9.094 -2.416 10.148 1 98.88 57 PRO B N 1
ATOM 1643 C CA . PRO B 1 57 ? 8.695 -3.783 10.484 1 98.88 57 PRO B CA 1
ATOM 1644 C C . PRO B 1 57 ? 8.203 -4.574 9.273 1 98.88 57 PRO B C 1
ATOM 1646 O O . PRO B 1 57 ? 8.461 -5.777 9.172 1 98.88 57 PRO B O 1
ATOM 1649 N N . ALA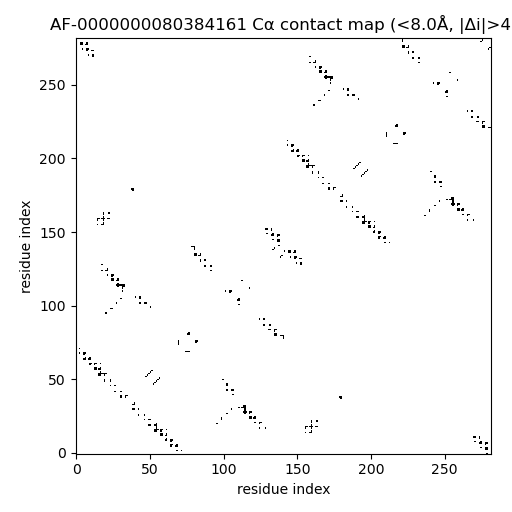 B 1 58 ? 7.523 -3.967 8.383 1 98.88 58 ALA B N 1
ATOM 1650 C CA . ALA B 1 58 ? 7.051 -4.648 7.184 1 98.88 58 ALA B CA 1
ATOM 1651 C C . ALA B 1 58 ? 8.219 -5.074 6.297 1 98.88 58 ALA B C 1
ATOM 1653 O O . ALA B 1 58 ? 8.203 -6.16 5.715 1 98.88 58 ALA B O 1
ATOM 1654 N N . MET B 1 59 ? 9.234 -4.199 6.168 1 98.94 59 MET B N 1
ATOM 1655 C CA . MET B 1 59 ? 10.438 -4.566 5.434 1 98.94 59 MET B CA 1
ATOM 1656 C C . MET B 1 59 ? 11.086 -5.809 6.031 1 98.94 59 MET B C 1
ATOM 1658 O O . MET B 1 59 ? 11.414 -6.754 5.309 1 98.94 59 MET B O 1
ATOM 1662 N N . ILE B 1 60 ? 11.25 -5.754 7.359 1 98.94 60 ILE B N 1
ATOM 1663 C CA . ILE B 1 60 ? 11.891 -6.867 8.055 1 98.94 60 ILE B CA 1
ATOM 1664 C C . ILE B 1 60 ? 11.094 -8.148 7.82 1 98.94 60 ILE B C 1
ATOM 1666 O O . ILE B 1 60 ? 11.672 -9.188 7.488 1 98.94 60 ILE B O 1
ATOM 1670 N N . ALA B 1 61 ? 9.773 -8.102 7.977 1 98.94 61 ALA B N 1
ATOM 1671 C CA . ALA B 1 61 ? 8.93 -9.266 7.73 1 98.94 61 ALA B CA 1
ATOM 1672 C C . ALA B 1 61 ? 9.086 -9.766 6.297 1 98.94 61 ALA B C 1
ATOM 1674 O O . ALA B 1 61 ? 9.156 -10.977 6.059 1 98.94 61 ALA B O 1
ATOM 1675 N N . THR B 1 62 ? 9.141 -8.859 5.332 1 98.94 62 THR B N 1
ATOM 1676 C CA . THR B 1 62 ? 9.32 -9.219 3.93 1 98.94 62 THR B CA 1
ATOM 1677 C C . THR B 1 62 ? 10.609 -10.016 3.734 1 98.94 62 THR B C 1
ATOM 1679 O O . THR B 1 62 ? 10.609 -11.047 3.061 1 98.94 62 THR B O 1
ATOM 1682 N N . PHE B 1 63 ? 11.672 -9.562 4.359 1 98.88 63 PHE B N 1
ATOM 1683 C CA . PHE B 1 63 ? 12.953 -10.242 4.234 1 98.88 63 PHE B CA 1
ATOM 1684 C C . PHE B 1 63 ? 12.906 -11.602 4.922 1 98.88 63 PHE B C 1
ATOM 1686 O O . PHE B 1 63 ? 13.383 -12.602 4.371 1 98.88 63 PHE B O 1
ATOM 1693 N N . VAL B 1 64 ? 12.359 -11.641 6.156 1 98.88 64 VAL B N 1
ATOM 1694 C CA . VAL B 1 64 ? 12.289 -12.891 6.91 1 98.88 64 VAL B CA 1
ATOM 1695 C C . VAL B 1 64 ? 11.516 -13.938 6.105 1 98.88 64 VAL B C 1
ATOM 1697 O O . VAL B 1 64 ? 12.016 -15.047 5.883 1 98.88 64 VAL B O 1
ATOM 1700 N N . PHE B 1 65 ? 10.367 -13.617 5.613 1 98.88 65 PHE B N 1
ATOM 1701 C CA . PHE B 1 65 ? 9.562 -14.578 4.875 1 98.88 65 PHE B CA 1
ATOM 1702 C C . PHE B 1 65 ? 10.172 -14.859 3.508 1 98.88 65 PHE B C 1
ATOM 1704 O O . PHE B 1 65 ? 10.094 -15.984 3.008 1 98.88 65 PHE B O 1
ATOM 1711 N N . GLY B 1 66 ? 10.773 -13.852 2.834 1 98.62 66 GLY B N 1
ATOM 1712 C CA . GLY B 1 66 ? 11.438 -14.07 1.558 1 98.62 66 GLY B CA 1
ATOM 1713 C C . GLY B 1 66 ? 12.594 -15.047 1.646 1 98.62 66 GLY B C 1
ATOM 1714 O O . GLY B 1 66 ? 12.703 -15.969 0.832 1 98.62 66 GLY B O 1
ATOM 1715 N N . ILE B 1 67 ? 13.422 -14.828 2.631 1 98.56 67 ILE B N 1
ATOM 1716 C CA . ILE B 1 67 ? 14.562 -15.711 2.844 1 98.56 67 ILE B CA 1
ATOM 1717 C C . ILE B 1 67 ? 14.062 -17.109 3.184 1 98.56 67 ILE B C 1
ATOM 1719 O O . ILE B 1 67 ? 14.617 -18.109 2.707 1 98.56 67 ILE B O 1
ATOM 1723 N N . TRP B 1 68 ? 13.016 -17.172 4.047 1 98.75 68 TRP B N 1
ATOM 1724 C CA . TRP B 1 68 ? 12.406 -18.453 4.391 1 98.75 68 TRP B CA 1
ATOM 1725 C C . TRP B 1 68 ? 11.906 -19.172 3.145 1 98.75 68 TRP B C 1
ATOM 1727 O O . TRP B 1 68 ? 12.094 -20.375 2.996 1 98.75 68 TRP B O 1
ATOM 1737 N N . LEU B 1 69 ? 11.336 -18.516 2.15 1 98.62 69 LEU B N 1
ATOM 1738 C CA . LEU B 1 69 ? 10.859 -19.109 0.903 1 98.62 69 LEU B CA 1
ATOM 1739 C C . LEU B 1 69 ? 12.016 -19.656 0.077 1 98.62 69 LEU B C 1
ATOM 1741 O O . LEU B 1 69 ? 11.906 -20.75 -0.498 1 98.62 69 LEU B O 1
ATOM 1745 N N . ILE B 1 70 ? 13.086 -18.938 0.028 1 98.06 70 ILE B N 1
ATOM 1746 C CA . ILE B 1 70 ? 14.258 -19.375 -0.715 1 98.06 70 ILE B CA 1
ATOM 1747 C C . ILE B 1 70 ? 14.828 -20.641 -0.076 1 98.06 70 ILE B C 1
ATOM 1749 O O . ILE B 1 70 ? 15.227 -21.578 -0.777 1 98.06 70 ILE B O 1
ATOM 1753 N N . ALA B 1 71 ? 14.828 -20.672 1.256 1 98.31 71 ALA B N 1
ATOM 1754 C CA . ALA B 1 71 ? 15.312 -21.859 1.967 1 98.31 71 ALA B CA 1
ATOM 1755 C C . ALA B 1 71 ? 14.438 -23.062 1.67 1 98.31 71 ALA B C 1
ATOM 1757 O O . ALA B 1 71 ? 14.938 -24.188 1.578 1 98.31 71 ALA B O 1
ATOM 1758 N N . LEU B 1 72 ? 13.18 -22.859 1.562 1 97.81 72 LEU B N 1
ATOM 1759 C CA . LEU B 1 72 ? 12.242 -23.953 1.287 1 97.81 72 LEU B CA 1
ATOM 1760 C C . LEU B 1 72 ? 12.32 -24.375 -0.175 1 97.81 72 LEU B C 1
ATOM 1762 O O . LEU B 1 72 ? 11.977 -25.516 -0.515 1 97.81 72 LEU B O 1
ATOM 1766 N N . SER B 1 73 ? 12.734 -23.5 -1.064 1 97.06 73 SER B N 1
ATOM 1767 C CA . SER B 1 73 ? 12.852 -23.781 -2.492 1 97.06 73 SER B CA 1
ATOM 1768 C C . SER B 1 73 ? 14.109 -23.141 -3.078 1 97.06 73 SER B C 1
ATOM 1770 O O . SER B 1 73 ? 14.023 -22.25 -3.916 1 97.06 73 SER B O 1
ATOM 1772 N N . PRO B 1 74 ? 15.25 -23.719 -2.762 1 96.44 74 PRO B N 1
ATOM 1773 C CA . PRO B 1 74 ? 16.516 -23.125 -3.17 1 96.44 74 PRO B CA 1
ATOM 1774 C C . PRO B 1 74 ? 16.703 -23.078 -4.688 1 96.44 74 PRO B C 1
ATOM 1776 O O . PRO B 1 74 ? 17.516 -22.312 -5.195 1 96.44 74 PRO B O 1
ATOM 1779 N N . GLY B 1 75 ? 16.016 -23.875 -5.469 1 94.62 75 GLY B N 1
ATOM 1780 C CA . GLY B 1 75 ? 16.078 -23.891 -6.922 1 94.62 75 GLY B CA 1
ATOM 1781 C C . GLY B 1 75 ? 15.758 -22.562 -7.559 1 94.62 75 GLY B C 1
ATOM 1782 O O . GLY B 1 75 ? 16.188 -22.281 -8.688 1 94.62 75 GLY B O 1
ATOM 1783 N N . TRP B 1 76 ? 14.977 -21.766 -6.887 1 93.5 76 TRP B N 1
ATOM 1784 C CA . TRP B 1 76 ? 14.648 -20.453 -7.406 1 93.5 76 TRP B CA 1
ATOM 1785 C C . TRP B 1 76 ? 15.906 -19.625 -7.637 1 93.5 76 TRP B C 1
ATOM 1787 O O . TRP B 1 76 ? 15.945 -18.766 -8.523 1 93.5 76 TRP B O 1
ATOM 1797 N N . MET B 1 77 ? 16.984 -19.891 -6.922 1 95.88 77 MET B N 1
ATOM 1798 C CA . MET B 1 77 ? 18.219 -19.094 -6.996 1 95.88 77 MET B CA 1
ATOM 1799 C C . MET B 1 77 ? 18.984 -19.391 -8.273 1 95.88 77 MET B C 1
ATOM 1801 O O . MET B 1 77 ? 19.922 -18.672 -8.617 1 95.88 77 MET B O 1
ATOM 1805 N N . SER B 1 78 ? 18.578 -20.344 -9.016 1 96.31 78 SER B N 1
ATOM 1806 C CA . SER B 1 78 ? 19.219 -20.672 -10.281 1 96.31 78 SER B CA 1
ATOM 1807 C C . SER B 1 78 ? 18.547 -19.969 -11.453 1 96.31 78 SER B C 1
ATOM 1809 O O . SER B 1 78 ? 19 -20.062 -12.594 1 96.31 78 SER B O 1
ATOM 1811 N N . GLN B 1 79 ? 17.516 -19.234 -11.156 1 96.56 79 GLN B N 1
ATOM 1812 C CA . GLN B 1 79 ? 16.719 -18.578 -12.203 1 96.56 79 GLN B CA 1
ATOM 1813 C C . GLN B 1 79 ? 17.109 -17.109 -12.352 1 96.56 79 GLN B C 1
ATOM 1815 O O . GLN B 1 79 ? 17.281 -16.406 -11.352 1 96.56 79 GLN B O 1
ATOM 1820 N N . GLY B 1 80 ? 17.234 -16.594 -13.523 1 97.5 80 GLY B N 1
ATOM 1821 C CA . GLY B 1 80 ? 17.625 -15.227 -13.797 1 97.5 80 GLY B CA 1
ATOM 1822 C C . GLY B 1 80 ? 16.641 -14.203 -13.242 1 97.5 80 GLY B C 1
ATOM 1823 O O . GLY B 1 80 ? 17.062 -13.188 -12.688 1 97.5 80 GLY B O 1
ATOM 1824 N N . TRP B 1 81 ? 15.336 -14.469 -13.461 1 97.44 81 TRP B N 1
ATOM 1825 C CA . TRP B 1 81 ? 14.328 -13.523 -12.984 1 97.44 81 TRP B CA 1
ATOM 1826 C C . TRP B 1 81 ? 14.438 -13.328 -11.477 1 97.44 81 TRP B C 1
ATOM 1828 O O . TRP B 1 81 ? 14.164 -12.234 -10.969 1 97.44 81 TRP B O 1
ATOM 1838 N N . MET B 1 82 ? 14.789 -14.352 -10.695 1 98.06 82 MET B N 1
ATOM 1839 C CA . MET B 1 82 ? 14.953 -14.25 -9.25 1 98.06 82 MET B CA 1
ATOM 1840 C C . MET B 1 82 ? 16.125 -13.328 -8.906 1 98.06 82 MET B C 1
ATOM 1842 O O . MET B 1 82 ? 16.016 -12.492 -8 1 98.06 82 MET B 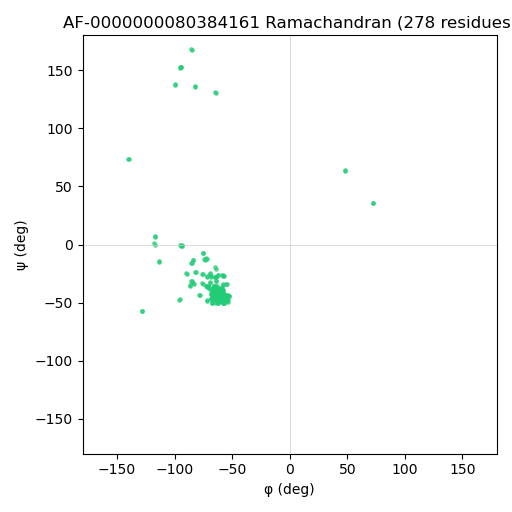O 1
ATOM 1846 N N . HIS B 1 83 ? 17.219 -13.406 -9.641 1 98.38 83 HIS B N 1
ATOM 1847 C CA . HIS B 1 83 ? 18.359 -12.516 -9.422 1 98.38 83 HIS B CA 1
ATOM 1848 C C . HIS B 1 83 ? 17.984 -11.07 -9.719 1 98.38 83 HIS B C 1
ATOM 1850 O O . HIS B 1 83 ? 18.391 -10.156 -8.984 1 98.38 83 HIS B O 1
ATOM 1856 N N . ALA B 1 84 ? 17.312 -10.883 -10.789 1 98.5 84 ALA B N 1
ATOM 1857 C CA . ALA B 1 84 ? 16.859 -9.539 -11.133 1 98.5 84 ALA B CA 1
ATOM 1858 C C . ALA B 1 84 ? 15.945 -8.969 -10.047 1 98.5 84 ALA B C 1
ATOM 1860 O O . ALA B 1 84 ? 16.109 -7.82 -9.633 1 98.5 84 ALA B O 1
ATOM 1861 N N . LYS B 1 85 ? 15.047 -9.828 -9.648 1 98.62 85 LYS B N 1
ATOM 1862 C CA . LYS B 1 85 ? 14.133 -9.391 -8.602 1 98.62 85 LYS B CA 1
ATOM 1863 C C . LYS B 1 85 ? 14.898 -9.039 -7.32 1 98.62 85 LYS B C 1
ATOM 1865 O O . LYS B 1 85 ? 14.641 -8 -6.707 1 98.62 85 LYS B O 1
ATOM 1870 N N . LEU B 1 86 ? 15.797 -9.836 -6.91 1 98.44 86 LEU B N 1
ATOM 1871 C CA . LEU B 1 86 ? 16.547 -9.594 -5.684 1 98.44 86 LEU B CA 1
ATOM 1872 C C . LEU B 1 86 ? 17.375 -8.328 -5.793 1 98.44 86 LEU B C 1
ATOM 1874 O O . LEU B 1 86 ? 17.531 -7.586 -4.816 1 98.44 86 LEU B O 1
ATOM 1878 N N . THR B 1 87 ? 17.953 -8.039 -6.906 1 98.75 87 THR B N 1
ATOM 1879 C CA . THR B 1 87 ? 18.688 -6.801 -7.125 1 98.75 87 THR B CA 1
ATOM 1880 C C . THR B 1 87 ? 17.797 -5.59 -6.918 1 98.75 87 THR B C 1
ATOM 1882 O O . THR B 1 87 ? 18.172 -4.633 -6.238 1 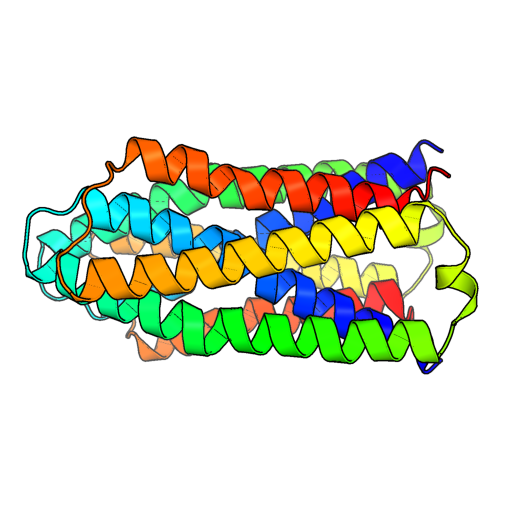98.75 87 THR B O 1
ATOM 1885 N N . LEU B 1 88 ? 16.562 -5.668 -7.457 1 98.81 88 LEU B N 1
ATOM 1886 C CA . LEU B 1 88 ? 15.609 -4.574 -7.301 1 98.81 88 LEU B CA 1
ATOM 1887 C C . LEU B 1 88 ? 15.203 -4.414 -5.84 1 98.81 88 LEU B C 1
ATOM 1889 O O . LEU B 1 88 ? 15 -3.293 -5.367 1 98.81 88 LEU B O 1
ATOM 1893 N N . VAL B 1 89 ? 15.086 -5.551 -5.133 1 98.75 89 VAL B N 1
ATOM 1894 C CA . VAL B 1 89 ? 14.734 -5.508 -3.719 1 98.75 89 VAL B CA 1
ATOM 1895 C C . VAL B 1 89 ? 15.859 -4.84 -2.926 1 98.75 89 VAL B C 1
ATOM 1897 O O . VAL B 1 89 ? 15.602 -4.074 -1.994 1 98.75 89 VAL B O 1
ATOM 1900 N N . ILE B 1 90 ? 17.125 -5.055 -3.246 1 98.62 90 ILE B N 1
ATOM 1901 C CA . ILE B 1 90 ? 18.266 -4.414 -2.594 1 98.62 90 ILE B CA 1
ATOM 1902 C C . ILE B 1 90 ? 18.234 -2.91 -2.863 1 98.62 90 ILE B C 1
ATOM 1904 O O . ILE B 1 90 ? 18.438 -2.105 -1.952 1 98.62 90 ILE B O 1
ATOM 1908 N N . LEU B 1 91 ? 17.953 -2.525 -4.105 1 98.81 91 LEU B N 1
ATOM 1909 C CA . LEU B 1 91 ? 17.828 -1.113 -4.449 1 98.81 91 LEU B CA 1
ATOM 1910 C C . LEU B 1 91 ? 16.672 -0.467 -3.686 1 98.81 91 LEU B C 1
ATOM 1912 O O . LEU B 1 91 ? 16.797 0.656 -3.193 1 98.81 91 LEU B O 1
ATOM 1916 N N . LEU B 1 92 ? 15.586 -1.194 -3.604 1 98.88 92 LEU B N 1
ATOM 1917 C CA . LEU B 1 92 ? 14.43 -0.708 -2.857 1 98.88 92 LEU B CA 1
ATOM 1918 C C . LEU B 1 92 ? 14.773 -0.521 -1.384 1 98.88 92 LEU B C 1
ATOM 1920 O O . LEU B 1 92 ? 14.297 0.418 -0.745 1 98.88 92 LEU B O 1
ATOM 1924 N N . THR B 1 93 ? 15.539 -1.424 -0.842 1 98.88 93 THR B N 1
ATOM 1925 C CA . THR B 1 93 ? 16 -1.312 0.539 1 98.88 93 THR B CA 1
ATOM 1926 C C . THR B 1 93 ? 16.844 -0.06 0.727 1 98.88 93 THR B C 1
ATOM 1928 O O . THR B 1 93 ? 16.734 0.635 1.738 1 98.88 93 THR B O 1
ATOM 1931 N N . GLY B 1 94 ? 17.75 0.18 -0.21 1 98.88 94 GLY B N 1
ATOM 1932 C CA . GLY B 1 94 ? 18.469 1.444 -0.189 1 98.88 94 GLY B CA 1
ATOM 1933 C C . GLY B 1 94 ? 17.547 2.652 -0.182 1 98.88 94 GLY B C 1
ATOM 1934 O O . GLY B 1 94 ? 17.75 3.59 0.593 1 98.88 94 GLY B O 1
ATOM 1935 N N . TYR B 1 95 ? 16.578 2.619 -1.073 1 98.94 95 TYR B N 1
ATOM 1936 C CA . TYR B 1 95 ? 15.578 3.676 -1.126 1 98.94 95 TYR B CA 1
ATOM 1937 C C . TYR B 1 95 ? 14.898 3.848 0.227 1 98.94 95 TYR B C 1
ATOM 1939 O O . TYR B 1 95 ? 14.688 4.973 0.684 1 98.94 95 TYR B O 1
ATOM 1947 N N . HIS B 1 96 ? 14.492 2.75 0.894 1 98.88 96 HIS B N 1
ATOM 1948 C CA . HIS B 1 96 ? 13.898 2.758 2.227 1 98.88 96 HIS B CA 1
ATOM 1949 C C . HIS B 1 96 ? 14.781 3.516 3.217 1 98.88 96 HIS B C 1
ATOM 1951 O O . HIS B 1 96 ? 14.281 4.332 3.994 1 98.88 96 HIS B O 1
ATOM 1957 N N . HIS B 1 97 ? 16.047 3.297 3.195 1 98.94 97 HIS B N 1
ATOM 1958 C CA . HIS B 1 97 ? 16.953 3.93 4.148 1 98.94 97 HIS B CA 1
ATOM 1959 C C . HIS B 1 97 ? 17.188 5.395 3.793 1 98.94 97 HIS B C 1
ATOM 1961 O O . HIS B 1 97 ? 17.375 6.23 4.68 1 98.94 97 HIS B O 1
ATOM 1967 N N . VAL B 1 98 ? 17.203 5.715 2.48 1 98.81 98 VAL B N 1
ATOM 1968 C CA . VAL B 1 98 ? 17.25 7.117 2.076 1 98.81 98 VAL B CA 1
ATOM 1969 C C . VAL B 1 98 ? 16.031 7.859 2.615 1 98.81 98 VAL B C 1
ATOM 1971 O O . VAL B 1 98 ? 16.141 8.992 3.084 1 98.81 98 VAL B O 1
ATOM 1974 N N . CYS B 1 99 ? 14.883 7.262 2.555 1 98.88 99 CYS B N 1
ATOM 1975 C CA . CYS B 1 99 ? 13.688 7.844 3.145 1 98.88 99 CYS B CA 1
ATOM 1976 C C . CYS B 1 99 ? 13.883 8.109 4.633 1 98.88 99 CYS B C 1
ATOM 1978 O O . CYS B 1 99 ? 13.469 9.148 5.145 1 98.88 99 CYS B O 1
ATOM 1980 N N . GLY B 1 100 ? 14.477 7.09 5.32 1 98.88 100 GLY B N 1
ATOM 1981 C CA . GLY B 1 100 ? 14.773 7.293 6.727 1 98.88 100 GLY B CA 1
ATOM 1982 C C . GLY B 1 100 ? 15.664 8.492 6.977 1 98.88 100 GLY B C 1
ATOM 1983 O O . GLY B 1 100 ? 15.43 9.266 7.91 1 98.88 100 GLY B O 1
ATOM 1984 N N . ALA B 1 101 ? 16.656 8.656 6.176 1 98.81 101 ALA B N 1
ATOM 1985 C CA . ALA B 1 101 ? 17.562 9.797 6.301 1 98.81 101 ALA B CA 1
ATOM 1986 C C . ALA B 1 101 ? 16.828 11.109 6.043 1 98.81 101 ALA B C 1
ATOM 1988 O O . ALA B 1 101 ? 17.031 12.094 6.754 1 98.81 101 ALA B O 1
ATOM 1989 N N . GLN B 1 102 ? 15.984 11.117 5.02 1 98.81 102 GLN B N 1
ATOM 1990 C CA . GLN B 1 102 ? 15.219 12.312 4.699 1 98.81 102 GLN B CA 1
ATOM 1991 C C . GLN B 1 102 ? 14.25 12.664 5.824 1 98.81 102 GLN B C 1
ATOM 1993 O O . GLN B 1 102 ? 14.055 13.836 6.145 1 98.81 102 GLN B O 1
ATOM 1998 N N . MET B 1 103 ? 13.641 11.641 6.355 1 98.81 103 MET B N 1
ATOM 1999 C CA . MET B 1 103 ? 12.75 11.828 7.492 1 98.81 103 MET B CA 1
ATOM 2000 C C . MET B 1 103 ? 13.461 12.547 8.633 1 98.81 103 MET B C 1
ATOM 2002 O O . MET B 1 103 ? 12.922 13.5 9.203 1 98.81 103 MET B O 1
ATOM 2006 N N . LYS B 1 104 ? 14.648 12.148 8.938 1 98.75 104 LYS B N 1
ATOM 2007 C CA . LYS B 1 104 ? 15.422 12.773 10.008 1 98.75 104 LYS B CA 1
ATOM 2008 C C . LYS B 1 104 ? 15.797 14.211 9.648 1 98.75 104 LYS B C 1
ATOM 2010 O O . LYS B 1 104 ? 15.812 15.086 10.516 1 98.75 104 LYS B O 1
ATOM 2015 N N . ARG B 1 105 ? 16.156 14.469 8.422 1 98.62 105 ARG B N 1
ATOM 2016 C CA . ARG B 1 105 ? 16.484 15.82 7.969 1 98.62 105 ARG B CA 1
ATOM 2017 C C . ARG B 1 105 ? 15.289 16.75 8.133 1 98.62 105 ARG B C 1
ATOM 2019 O O . ARG B 1 105 ? 15.453 17.891 8.57 1 98.62 105 ARG B O 1
ATOM 2026 N N . PHE B 1 106 ? 14.109 16.297 7.75 1 98.62 106 PHE B N 1
ATOM 2027 C CA . PHE B 1 106 ? 12.891 17.078 7.93 1 98.62 106 PHE B CA 1
ATOM 2028 C C . PHE B 1 106 ? 12.68 17.406 9.398 1 98.62 106 PHE B C 1
ATOM 2030 O O . PHE B 1 106 ? 12.32 18.547 9.734 1 98.62 106 PHE B O 1
ATOM 2037 N N . ALA B 1 107 ? 12.883 16.406 10.242 1 98.06 107 ALA B N 1
ATOM 2038 C CA . ALA B 1 107 ? 12.648 16.578 11.68 1 98.06 107 ALA B CA 1
ATOM 2039 C C . ALA B 1 107 ? 13.578 17.641 12.258 1 98.06 107 ALA B C 1
ATOM 2041 O O . ALA B 1 107 ? 13.219 18.312 13.227 1 98.06 107 ALA B O 1
ATOM 2042 N N . ARG B 1 108 ? 14.703 17.828 11.641 1 97.62 108 ARG B N 1
ATOM 2043 C CA . ARG B 1 108 ? 15.68 18.797 12.133 1 97.62 108 ARG B CA 1
ATOM 2044 C C . ARG B 1 108 ? 15.516 20.141 11.43 1 97.62 108 ARG B C 1
ATOM 2046 O O . ARG B 1 108 ? 16.297 21.062 11.641 1 97.62 108 ARG B O 1
ATOM 2053 N N . GLY B 1 109 ? 14.617 20.234 10.555 1 96.69 109 GLY B N 1
ATOM 2054 C CA . GLY B 1 109 ? 14.406 21.469 9.805 1 96.69 109 GLY B CA 1
ATOM 2055 C C . GLY B 1 109 ? 15.5 21.734 8.781 1 96.69 109 GLY B C 1
ATOM 2056 O O . GLY B 1 109 ? 15.797 22.891 8.484 1 96.69 109 GLY B O 1
ATOM 2057 N N . GLU B 1 110 ? 16.047 20.672 8.141 1 97.25 110 GLU B N 1
ATOM 2058 C CA . GLU B 1 110 ? 17.234 20.828 7.293 1 97.25 110 GLU B CA 1
ATOM 2059 C C . GLU B 1 110 ? 16.922 20.469 5.844 1 97.25 110 GLU B C 1
ATOM 2061 O O . GLU B 1 110 ? 17.828 20.406 5.008 1 97.25 110 GLU B O 1
ATOM 2066 N N . ASN B 1 111 ? 15.688 20.234 5.602 1 97.38 111 ASN B N 1
ATOM 2067 C CA . ASN B 1 111 ? 15.359 19.891 4.219 1 97.38 111 ASN B CA 1
ATOM 2068 C C . ASN B 1 111 ? 15.641 21.062 3.273 1 97.38 111 ASN B C 1
ATOM 2070 O O . ASN B 1 111 ? 15.242 22.203 3.545 1 97.38 111 ASN B O 1
ATOM 2074 N N . LYS B 1 112 ? 16.328 20.797 2.211 1 96.81 112 LYS B N 1
ATOM 2075 C CA . LYS B 1 112 ? 16.641 21.828 1.226 1 96.81 112 LYS B CA 1
ATOM 2076 C C . LYS B 1 112 ? 16.016 21.5 -0.129 1 96.81 112 LYS B C 1
ATOM 2078 O O . LYS B 1 112 ? 16.188 22.25 -1.093 1 96.81 112 LYS B O 1
ATOM 2083 N N . ARG B 1 113 ? 15.305 20.406 -0.191 1 97.5 113 ARG B N 1
ATOM 2084 C CA . ARG B 1 113 ? 14.711 19.969 -1.452 1 97.5 113 ARG B CA 1
ATOM 2085 C C . ARG B 1 113 ? 13.273 20.469 -1.575 1 97.5 113 ARG B C 1
ATOM 2087 O O . ARG B 1 113 ? 12.586 20.641 -0.569 1 97.5 113 ARG B O 1
ATOM 2094 N N . SER B 1 114 ? 12.852 20.625 -2.797 1 98.06 114 SER B N 1
ATOM 2095 C CA . SER B 1 114 ? 11.516 21.141 -3.078 1 98.06 114 SER B CA 1
ATOM 2096 C C . SER B 1 114 ? 10.484 20.016 -3.072 1 98.06 114 SER B C 1
ATOM 2098 O O . SER B 1 114 ? 10.844 18.844 -3.117 1 98.06 114 SER B O 1
ATOM 2100 N N . HIS B 1 115 ? 9.156 20.422 -3.068 1 98.31 115 HIS B N 1
ATOM 2101 C CA . HIS B 1 115 ? 8.086 19.438 -3.164 1 98.31 115 HIS B CA 1
ATOM 2102 C C . HIS B 1 115 ? 8.109 18.719 -4.516 1 98.31 115 HIS B C 1
ATOM 2104 O O . HIS B 1 115 ? 7.715 17.562 -4.621 1 98.31 115 HIS B O 1
ATOM 2110 N N . VAL B 1 116 ? 8.609 19.359 -5.605 1 98.56 116 VAL B N 1
ATOM 2111 C CA . VAL B 1 116 ? 8.688 18.781 -6.941 1 98.56 116 VAL B CA 1
ATOM 2112 C C . VAL B 1 116 ? 9.688 17.625 -6.941 1 98.56 116 VAL B C 1
ATOM 2114 O O . VAL B 1 116 ? 9.422 16.562 -7.512 1 98.56 116 VAL B O 1
ATOM 2117 N N . TYR B 1 117 ? 10.828 17.859 -6.281 1 98.69 117 TYR B N 1
ATOM 2118 C CA . TYR B 1 117 ? 11.805 16.781 -6.125 1 98.69 117 TYR B CA 1
ATOM 2119 C C . TYR B 1 117 ? 11.172 15.547 -5.5 1 98.69 117 TYR B C 1
ATOM 2121 O O . TYR B 1 117 ? 11.352 14.438 -5.996 1 98.69 117 TYR B O 1
ATOM 2129 N N . TYR B 1 118 ? 10.414 15.664 -4.457 1 98.69 118 TYR B N 1
ATOM 2130 C CA . TYR B 1 118 ? 9.836 14.539 -3.732 1 98.69 118 TYR B CA 1
ATOM 2131 C C . TYR B 1 118 ? 8.727 13.875 -4.543 1 98.69 118 TYR B C 1
ATOM 2133 O O . TYR B 1 118 ? 8.477 12.68 -4.398 1 98.69 118 TYR B O 1
ATOM 2141 N N . ARG B 1 119 ? 8.07 14.641 -5.402 1 98.31 119 ARG B N 1
ATOM 2142 C CA . ARG B 1 119 ? 7.078 14.039 -6.289 1 98.31 119 ARG B CA 1
ATOM 2143 C C . ARG B 1 119 ? 7.73 13.039 -7.234 1 98.31 119 ARG B C 1
ATOM 2145 O O . ARG B 1 119 ? 7.195 11.945 -7.465 1 98.31 119 ARG B O 1
ATOM 2152 N N . TRP B 1 120 ? 8.836 13.453 -7.781 1 98.31 120 TRP B N 1
ATOM 2153 C CA . TRP B 1 120 ? 9.586 12.531 -8.633 1 98.31 120 TRP B CA 1
ATOM 2154 C C . TRP B 1 120 ? 10.164 11.383 -7.824 1 98.31 120 TRP B C 1
ATOM 2156 O O . TRP B 1 120 ? 10.133 10.227 -8.258 1 98.31 120 TRP B O 1
ATOM 2166 N N . PHE B 1 121 ? 10.688 11.703 -6.66 1 98.44 121 PHE B N 1
ATOM 2167 C CA . PHE B 1 121 ? 11.234 10.727 -5.723 1 98.44 121 PHE B CA 1
ATOM 2168 C C . PHE B 1 121 ? 10.203 9.656 -5.391 1 98.44 121 PHE B C 1
ATOM 2170 O O . PHE B 1 121 ? 10.539 8.477 -5.273 1 98.44 121 PHE B O 1
ATOM 2177 N N . ASN B 1 122 ? 8.961 9.992 -5.344 1 98.12 122 ASN B N 1
ATOM 2178 C CA . ASN B 1 122 ? 7.852 9.133 -4.965 1 98.12 122 ASN B CA 1
ATOM 2179 C C . ASN B 1 122 ? 7.512 8.141 -6.078 1 98.12 122 ASN B C 1
ATOM 2181 O O . ASN B 1 122 ? 6.801 7.16 -5.844 1 98.12 122 ASN B O 1
ATOM 2185 N N . GLU B 1 123 ? 8 8.281 -7.27 1 98.25 123 GLU B N 1
ATOM 2186 C CA . GLU B 1 123 ? 7.699 7.398 -8.391 1 98.25 123 GLU B CA 1
ATOM 2187 C C . GLU B 1 123 ? 8.609 6.176 -8.398 1 98.25 123 GLU B C 1
ATOM 2189 O O . GLU B 1 123 ? 8.328 5.188 -9.078 1 98.25 123 GLU B O 1
ATOM 2194 N N . ILE B 1 124 ? 9.633 6.227 -7.703 1 98.38 124 ILE B N 1
ATOM 2195 C CA . ILE B 1 124 ? 10.656 5.18 -7.723 1 98.38 124 ILE B CA 1
ATOM 2196 C C . ILE B 1 124 ? 10.055 3.863 -7.238 1 98.38 124 ILE B C 1
ATOM 2198 O O . ILE B 1 124 ? 10.148 2.842 -7.926 1 98.38 124 ILE B O 1
ATOM 2202 N N . PRO B 1 125 ? 9.367 3.867 -6.078 1 98.56 125 PRO B N 1
ATOM 2203 C CA . PRO B 1 125 ? 8.812 2.588 -5.629 1 98.56 125 PRO B CA 1
ATOM 2204 C C . PRO B 1 125 ? 7.75 2.043 -6.582 1 98.56 125 PRO B C 1
ATOM 2206 O O . PRO B 1 125 ? 7.59 0.825 -6.699 1 98.56 125 PRO B O 1
ATOM 2209 N N . VAL B 1 126 ? 7.016 2.895 -7.246 1 97.94 126 VAL B N 1
ATOM 2210 C CA . VAL B 1 126 ? 5.988 2.457 -8.18 1 97.94 126 VAL B CA 1
ATOM 2211 C C . VAL B 1 126 ? 6.629 1.675 -9.328 1 97.94 126 VAL B C 1
ATOM 2213 O O . VAL B 1 126 ? 6.152 0.6 -9.695 1 97.94 126 VAL B O 1
ATOM 2216 N N . LEU B 1 127 ? 7.695 2.211 -9.836 1 98.62 127 LEU B N 1
ATOM 2217 C CA . LEU B 1 127 ? 8.406 1.563 -10.938 1 98.62 127 LEU B CA 1
ATOM 2218 C C . LEU B 1 127 ? 8.992 0.228 -10.492 1 98.62 127 LEU B C 1
ATOM 2220 O O . LEU B 1 127 ? 8.93 -0.757 -11.234 1 98.62 127 LEU B O 1
ATOM 2224 N N . ILE B 1 128 ? 9.531 0.199 -9.344 1 98.81 128 ILE B N 1
ATOM 2225 C CA . ILE B 1 128 ? 10.125 -1.031 -8.828 1 98.81 128 ILE B CA 1
ATOM 2226 C C . ILE B 1 128 ? 9.031 -2.066 -8.586 1 98.81 128 ILE B C 1
ATOM 2228 O O . ILE B 1 128 ? 9.211 -3.25 -8.883 1 98.81 128 ILE B O 1
ATOM 2232 N N . LEU B 1 129 ? 7.871 -1.662 -8 1 98.81 129 LEU B N 1
ATOM 2233 C CA . LEU B 1 129 ? 6.742 -2.564 -7.801 1 98.81 129 LEU B CA 1
ATOM 2234 C C . LEU B 1 129 ? 6.332 -3.223 -9.109 1 98.81 129 LEU B C 1
ATOM 2236 O O . LEU B 1 129 ? 6.172 -4.445 -9.172 1 98.81 129 LEU B O 1
ATOM 2240 N N . LEU B 1 130 ? 6.18 -2.381 -10.141 1 98.81 130 LEU B N 1
ATOM 2241 C CA . LEU B 1 130 ? 5.785 -2.891 -11.445 1 98.81 130 LEU B CA 1
ATOM 2242 C C . LEU B 1 130 ? 6.781 -3.932 -11.945 1 98.81 130 LEU B C 1
ATOM 2244 O O . LEU B 1 130 ? 6.387 -5.027 -12.352 1 98.81 130 LEU B O 1
ATOM 2248 N N . ALA B 1 131 ? 8.031 -3.629 -11.906 1 98.81 131 ALA B N 1
ATOM 2249 C CA . ALA B 1 131 ? 9.078 -4.512 -12.398 1 98.81 131 ALA B CA 1
ATOM 2250 C C . ALA B 1 131 ? 9.125 -5.812 -11.602 1 98.81 131 ALA B C 1
ATOM 2252 O O . ALA B 1 131 ? 9.164 -6.902 -12.188 1 98.81 131 ALA B O 1
ATOM 2253 N N . VAL B 1 132 ? 9.047 -5.723 -10.289 1 98.88 132 VAL B N 1
ATOM 2254 C CA . VAL B 1 132 ? 9.195 -6.891 -9.43 1 98.88 132 VAL B CA 1
ATOM 2255 C C . VAL B 1 132 ? 8 -7.824 -9.625 1 98.88 132 VAL B C 1
ATOM 2257 O O . VAL B 1 132 ? 8.164 -9.039 -9.719 1 98.88 132 VAL B O 1
ATOM 2260 N N . VAL B 1 133 ? 6.812 -7.281 -9.695 1 98.81 133 VAL B N 1
ATOM 2261 C CA . VAL B 1 133 ? 5.621 -8.109 -9.844 1 98.81 133 VAL B CA 1
ATOM 2262 C C . VAL B 1 133 ? 5.645 -8.812 -11.195 1 98.81 133 VAL B C 1
ATOM 2264 O O . VAL B 1 133 ? 5.316 -10 -11.297 1 98.81 133 VAL B O 1
ATOM 2267 N N . ILE B 1 134 ? 6.066 -8.102 -12.234 1 98.62 134 ILE B N 1
ATOM 2268 C CA . ILE B 1 134 ? 6.172 -8.719 -13.547 1 98.62 134 ILE B CA 1
ATOM 2269 C C . ILE B 1 134 ? 7.195 -9.859 -13.5 1 98.62 134 ILE B C 1
ATOM 2271 O O . ILE B 1 134 ? 6.941 -10.945 -14.016 1 98.62 134 ILE B O 1
ATOM 2275 N N . LEU B 1 135 ? 8.336 -9.664 -12.906 1 98.5 135 LEU B N 1
ATOM 2276 C CA . LEU B 1 135 ? 9.375 -10.68 -12.82 1 98.5 135 LEU B CA 1
ATOM 2277 C C . LEU B 1 135 ? 8.867 -11.922 -12.102 1 98.5 135 LEU B C 1
ATOM 2279 O O . LEU B 1 135 ? 9.086 -13.039 -12.562 1 98.5 135 LEU B O 1
ATOM 2283 N N . VAL B 1 136 ? 8.109 -11.742 -10.977 1 97.88 136 VAL B N 1
ATOM 2284 C CA . VAL B 1 136 ? 7.758 -12.875 -10.125 1 97.88 136 VAL B CA 1
ATOM 2285 C C . VAL B 1 136 ? 6.562 -13.617 -10.719 1 97.88 136 VAL B C 1
ATOM 2287 O O . VAL B 1 136 ? 6.418 -14.828 -10.523 1 97.88 136 VAL B O 1
ATOM 2290 N N . VAL B 1 137 ? 5.754 -12.953 -11.523 1 98.19 137 VAL B N 1
ATOM 2291 C CA . VAL B 1 137 ? 4.527 -13.555 -12.023 1 98.19 137 VAL B CA 1
ATOM 2292 C C . VAL B 1 137 ? 4.773 -14.148 -13.414 1 98.19 137 VAL B C 1
ATOM 2294 O O . VAL B 1 137 ? 4.441 -15.305 -13.664 1 98.19 137 VAL B O 1
ATOM 2297 N N . VAL B 1 138 ? 5.398 -13.398 -14.297 1 97.5 138 VAL B N 1
ATOM 2298 C CA . VAL B 1 138 ? 5.57 -13.805 -15.688 1 97.5 138 VAL B CA 1
ATOM 2299 C C . VAL B 1 138 ? 6.812 -14.688 -15.812 1 97.5 138 VAL B C 1
ATOM 2301 O O . VAL B 1 138 ? 6.852 -15.594 -16.656 1 97.5 138 VAL B O 1
ATOM 2304 N N . LYS B 1 139 ? 7.879 -14.445 -14.945 1 96.81 139 LYS B N 1
ATOM 2305 C CA . LYS B 1 139 ? 9.141 -15.18 -14.961 1 96.81 139 LYS B CA 1
ATOM 2306 C C . LYS B 1 139 ? 9.703 -15.289 -16.375 1 96.81 139 LYS B C 1
ATOM 2308 O O . LYS B 1 139 ? 9.938 -16.391 -16.875 1 96.81 139 LYS B O 1
ATOM 2313 N N . PRO B 1 140 ? 10.023 -14.148 -16.922 1 94.06 140 PRO B N 1
ATOM 2314 C CA . PRO B 1 140 ? 10.273 -14.109 -18.359 1 94.06 140 PRO B CA 1
ATOM 2315 C C . PRO B 1 140 ? 11.594 -14.781 -18.75 1 94.06 140 PRO B C 1
ATOM 2317 O O . PRO B 1 140 ? 11.844 -15.016 -19.938 1 94.06 140 PRO B O 1
ATOM 2320 N N . PHE B 1 141 ? 12.492 -15.109 -17.891 1 90.5 141 PHE B N 1
ATOM 2321 C CA . PHE B 1 141 ? 13.742 -15.789 -18.188 1 90.5 141 PHE B CA 1
ATOM 2322 C C . PHE B 1 141 ? 14.305 -16.453 -16.938 1 90.5 141 PHE B C 1
ATOM 2324 O O . PHE B 1 141 ? 13.93 -16.094 -15.812 1 90.5 141 PHE B O 1
#

Radius of gyration: 19.38 Å; Cα contacts (8 Å, |Δi|>4): 302; chains: 2; bounding box: 38×54×40 Å

Sequence (282 aa):
MLYLWIKALHIVSVVCWFAGLFYLPRLFVYHAQSEDTVSRERFAVMERKLYRGIMTPAMIATFVFGIWLIALSPGWMSQGWMHAKLTLVILLTGYHHVCGAQMKRFARGENKRSHVYYRWFNEIPVLILLAVVILVVVKPFMLYLWIKALHIVSVVCWFAGLFYLPRLFVYHAQSEDTVSRERFAVMERKLYRGIMTPAMIATFVFGIWLIALSPGWMSQGWMHAKLTLVILLTGYHHVCGAQMKRFARGENKRSHVYYRWFNEIPVLILLAVVILVVVKPF

InterPro domains:
  IPR005265 Protoporphyrinogen oxidase HemJ-like [MF_02239] (3-140)
  IPR005265 Protoporphyrinogen oxidase HemJ-like [PF03653] (2-141)
  IPR005265 Protoporphyrinogen oxidase HemJ-like [PIRSF004638] (1-141)
  IPR005265 Protoporphyrinogen oxidase HemJ-like [PTHR40255] (1-141)
  IPR005265 Protoporphyrinogen oxidase HemJ-like [TIGR00701] (3-141)

Foldseek 3Di:
DVLVVLVVQLVVLVVQLVVLLLPQLLLVLVLQVDDDPVSLQVSLVVNVCSLPVTNVVSLVSNVVSVVVNCVVPVVLVVAPLSVVLVVLNVVVVVLSVVSVVVSVCSVVVNDPDHSVVSVVSSCSSVVSVVSNVCSVPVVVD/DVLVVLVVQLVVLVVQLVVLLLPQLLLVLVLQVDDDPVSLQVSLVVNVCSLPVTNVVSLVSNVVSVVVNCVVPVVCVVAPLSVVLVVLNVVVVVLSVVSVVVSVCSVVVNDPDHSVVSVVSSCSSVVSVVSNVCSVPVVVD

pLDDT: mean 98.05, std 1.4, range [90.5, 98.94]

Organism: NCBI:txid216142

Nearest PDB structures (foldseek):
  8tn6-assembly1_C  TM=5.310E-01  e=2.085E+00  synthetic construct
  4tql-assembly1_A  TM=3.744E-01  e=6.261E+00  synthetic construct
  8tn6-assembly1_C  TM=5.316E-01  e=1.852E+00  synthetic construct

Secondary structure (DSSP, 8-state):
-HHHHHHHHHHHHHHHHHHHHHHHHHHHHHHHH--SHHHHHHHHHHHHHHIIIIIHHHHHHHHHHHHHHHHH-GGGGGSHHHHHHHHHHHHHHHHHHHHHHHHHHHHTT-----HHHHHHHTHHHHHHHHHHHHHHHH---/-HHHHHHHHHHHHHHHHHHHHHHHHHHHHHHHH--SHHHHHHHHHHHHHHIIIIIHHHHHHHHHHHHHHHHH-GGGGGSHHHHHHHHHHHHHHHHHHHHHHHHHHHHTT-----HHHHHHHTTHHHHHHHHHHHHHHH---